Protein 1KUF (pdb70)

Structure (mmCIF, N/CA/C/O backbone):
data_1KUF
#
_entry.id   1KUF
#
_cell.length_a   60.991
_cell.length_b   60.991
_cell.length_c   128.398
_cell.angle_alpha   90.00
_cell.angle_beta   90.00
_cell.angle_gamma   90.00
#
_symmetry.space_group_name_H-M   'P 41 21 2'
#
loop_
_entity.id
_entity.type
_entity.pdbx_description
1 polymer metalloproteinase
2 non-polymer 'CADMIUM ION'
3 water water
#
loop_
_atom_site.group_PDB
_atom_site.id
_atom_site.type_symbol
_atom_site.label_atom_id
_atom_site.label_alt_id
_atom_site.label_comp_id
_atom_site.label_asym_id
_atom_site.label_entity_id
_atom_site.label_seq_id
_atom_site.pdbx_PDB_ins_code
_atom_site.Cartn_x
_atom_site.Cartn_y
_atom_site.Cartn_z
_atom_site.occupancy
_atom_site.B_iso_or_equiv
_atom_site.auth_seq_id
_atom_site.auth_comp_id
_atom_site.auth_asym_id
_atom_site.auth_atom_id
_atom_site.pdbx_PDB_model_num
ATOM 1 N N . GLN A 1 3 ? -5.008 36.473 15.178 1.00 27.32 3 GLN A N 1
ATOM 2 C CA . GLN A 1 3 ? -4.539 35.060 15.026 1.00 26.35 3 GLN A CA 1
ATOM 3 C C . GLN A 1 3 ? -5.621 34.207 14.361 1.00 25.05 3 GLN A C 1
ATOM 4 O O . GLN A 1 3 ? -6.814 34.370 14.641 1.00 25.60 3 GLN A O 1
ATOM 10 N N . ARG A 1 4 ? -5.201 33.295 13.489 1.00 22.63 4 ARG A N 1
ATOM 11 C CA . ARG A 1 4 ? -6.145 32.409 12.819 1.00 19.77 4 ARG A CA 1
ATOM 12 C C . ARG A 1 4 ? -6.689 31.391 13.822 1.00 18.49 4 ARG A C 1
ATOM 13 O O . ARG A 1 4 ? -7.846 30.967 13.732 1.00 18.11 4 ARG A O 1
ATOM 21 N N . PHE A 1 5 ? -5.864 31.030 14.806 1.00 15.93 5 PHE A N 1
ATOM 22 C CA . PHE A 1 5 ? -6.264 30.030 15.792 1.00 13.81 5 PHE A CA 1
ATOM 23 C C . PHE A 1 5 ? -6.340 30.554 17.228 1.00 13.93 5 PHE A C 1
ATOM 24 O O . PHE A 1 5 ? -5.611 31.471 17.589 1.00 13.76 5 PHE A O 1
ATOM 32 N N . PRO A 1 6 ? -7.236 29.969 18.042 1.00 14.15 6 PRO A N 1
ATOM 33 C CA . PRO A 1 6 ? -7.414 30.350 19.441 1.00 13.92 6 PRO A CA 1
ATOM 34 C C . PRO A 1 6 ? -6.182 29.827 20.204 1.00 13.59 6 PRO A C 1
ATOM 35 O O . PRO A 1 6 ? -5.516 28.862 19.772 1.00 13.30 6 PRO A O 1
ATOM 39 N N . GLN A 1 7 ? -5.886 30.441 21.336 1.00 13.48 7 GLN A N 1
ATOM 40 C CA . GLN A 1 7 ? -4.725 30.048 22.132 1.00 12.73 7 GLN A CA 1
ATOM 41 C C . GLN A 1 7 ? -4.785 28.625 22.662 1.00 12.24 7 GLN A C 1
ATOM 42 O O . GLN A 1 7 ? -5.820 28.180 23.179 1.00 12.12 7 GLN A O 1
ATOM 48 N N . ARG A 1 8 ? -3.669 27.913 22.529 1.00 11.54 8 ARG A N 1
ATOM 49 C CA . ARG A 1 8 ? -3.556 26.562 23.071 1.00 10.47 8 ARG A CA 1
ATOM 50 C C . ARG A 1 8 ? -2.177 26.455 23.705 1.00 11.13 8 ARG A C 1
ATOM 51 O O . ARG A 1 8 ? -1.305 27.294 23.471 1.00 11.21 8 ARG A O 1
ATOM 59 N N . TYR A 1 9 ? -1.997 25.418 24.512 1.00 11.39 9 TYR A N 1
ATOM 60 C CA . TYR A 1 9 ? -0.731 25.208 25.223 1.00 11.77 9 TYR A CA 1
ATOM 61 C C . TYR A 1 9 ? -0.333 23.757 25.192 1.00 12.21 9 TYR A C 1
ATOM 62 O O . TYR A 1 9 ? -1.177 22.887 25.378 1.00 13.87 9 TYR A O 1
ATOM 71 N N . ILE A 1 10 ? 0.941 23.481 24.929 1.00 10.73 10 ILE A N 1
ATOM 72 C CA . ILE A 1 10 ? 1.373 22.084 25.002 1.00 10.33 10 ILE A CA 1
ATOM 73 C C . ILE A 1 10 ? 2.560 21.991 25.945 1.00 10.42 10 ILE A C 1
ATOM 74 O O . ILE A 1 10 ? 3.603 22.569 25.660 1.00 10.72 10 ILE A O 1
ATOM 79 N N . GLU A 1 11 ? 2.373 21.252 27.042 1.00 10.59 11 GLU A N 1
ATOM 80 C CA . GLU A 1 11 ? 3.415 21.025 28.064 1.00 11.77 11 GLU A CA 1
ATOM 81 C C . GLU A 1 11 ? 4.103 19.743 27.673 1.00 10.48 11 GLU A C 1
ATOM 82 O O . GLU A 1 11 ? 3.544 18.660 27.858 1.00 9.84 11 GLU A O 1
ATOM 88 N N . LEU A 1 12 ? 5.328 19.865 27.185 1.00 9.19 12 LEU A N 1
ATOM 89 C CA . LEU A 1 12 ? 6.091 18.715 26.706 1.00 8.31 12 LEU A CA 1
ATOM 90 C C . LEU A 1 12 ? 6.977 18.031 27.703 1.00 8.77 12 LEU A C 1
ATOM 91 O O . LEU A 1 12 ? 7.575 18.692 28.569 1.00 9.27 12 LEU A O 1
ATOM 96 N N . ALA A 1 13 ? 7.089 16.712 27.585 1.00 7.45 13 ALA A N 1
ATOM 97 C CA . ALA A 1 13 ? 8.101 16.009 28.355 1.00 7.82 13 ALA A CA 1
ATOM 98 C C . ALA A 1 13 ? 9.045 15.496 27.255 1.00 7.65 13 ALA A C 1
ATOM 99 O O . ALA A 1 13 ? 8.588 14.994 26.203 1.00 7.50 13 ALA A O 1
ATOM 101 N N . ILE A 1 14 ? 10.337 15.680 27.470 1.00 7.71 14 ILE A N 1
ATOM 102 C CA . ILE A 1 14 ? 11.331 15.167 26.525 1.00 8.58 14 ILE A CA 1
ATOM 103 C C . ILE A 1 14 ? 12.169 14.161 27.281 1.00 8.83 14 ILE A C 1
ATOM 104 O O . ILE A 1 14 ? 12.643 14.429 28.385 1.00 9.44 14 ILE A O 1
ATOM 109 N N . VAL A 1 15 ? 12.313 12.982 26.688 1.00 8.49 15 VAL A N 1
ATOM 110 C CA . VAL A 1 15 ? 13.089 11.902 27.273 1.00 8.42 15 VAL A CA 1
ATOM 111 C C . VAL A 1 15 ? 14.266 11.633 26.334 1.00 8.56 15 VAL A C 1
ATOM 112 O O . VAL A 1 15 ? 14.091 11.448 25.138 1.00 8.31 15 VAL A O 1
ATOM 116 N N . VAL A 1 16 ? 15.479 11.657 26.873 1.00 8.34 16 VAL A N 1
ATOM 117 C CA . VAL A 1 16 ? 16.688 11.393 26.081 1.00 8.66 16 VAL A CA 1
ATOM 118 C C . VAL A 1 16 ? 17.136 9.974 26.452 1.00 8.83 16 VAL A C 1
ATOM 119 O O . VAL A 1 16 ? 17.414 9.702 27.634 1.00 8.79 16 VAL A O 1
ATOM 123 N N . ASP A 1 17 ? 17.254 9.082 25.466 1.00 7.33 17 ASP A N 1
ATOM 124 C CA . ASP A 1 17 ? 17.623 7.704 25.807 1.00 7.96 17 ASP A CA 1
ATOM 125 C C . ASP A 1 17 ? 19.114 7.531 26.096 1.00 7.60 17 ASP A C 1
ATOM 126 O O . ASP A 1 17 ? 19.902 8.475 26.007 1.00 8.29 17 ASP A O 1
ATOM 131 N N . HIS A 1 18 ? 19.507 6.312 26.457 1.00 8.77 18 HIS A N 1
ATOM 132 C CA . HIS A 1 18 ? 20.891 6.109 26.848 1.00 9.98 18 HIS A CA 1
ATOM 133 C C . HIS A 1 18 ? 21.888 6.205 25.711 1.00 9.45 18 HIS A C 1
ATOM 134 O O . HIS A 1 18 ? 23.008 6.662 25.902 1.00 9.42 18 HIS A O 1
ATOM 141 N N . GLY A 1 19 ? 21.476 5.791 24.512 1.00 9.51 19 GLY A N 1
ATOM 142 C CA . GLY A 1 19 ? 22.347 5.891 23.358 1.00 9.83 19 GLY A CA 1
ATOM 143 C C . GLY A 1 19 ? 22.628 7.364 23.062 1.00 9.07 19 GLY A C 1
ATOM 144 O O . GLY A 1 19 ? 23.756 7.741 22.752 1.00 9.68 19 GLY A O 1
ATOM 145 N N . MET A 1 20 ? 21.600 8.209 23.164 1.00 9.56 20 MET A N 1
ATOM 146 C CA . MET A 1 20 ? 21.810 9.636 22.919 1.00 10.27 20 MET A CA 1
ATOM 147 C C . MET A 1 20 ? 22.655 10.247 24.030 1.00 10.46 20 MET A C 1
ATOM 148 O O . MET A 1 20 ? 23.504 11.089 23.751 1.00 9.91 20 MET A O 1
ATOM 153 N N . TYR A 1 21 ? 22.433 9.818 25.268 1.00 11.04 21 TYR A N 1
ATOM 154 C CA . TYR A 1 21 ? 23.237 10.292 26.398 1.00 11.83 21 TYR A CA 1
ATOM 155 C C . TYR A 1 21 ? 24.715 9.985 26.102 1.00 12.50 21 TYR A C 1
ATOM 156 O O . TYR A 1 21 ? 25.584 10.850 26.251 1.00 12.50 21 TYR A O 1
ATOM 165 N N . THR A 1 22 ? 25.000 8.756 25.664 1.00 12.04 22 THR A N 1
ATOM 166 C CA . THR A 1 22 ? 26.357 8.335 25.335 1.00 12.33 22 THR A CA 1
ATOM 167 C C . THR A 1 22 ? 26.909 9.137 24.155 1.00 12.48 22 THR A C 1
ATOM 168 O O . THR A 1 22 ? 28.081 9.549 24.158 1.00 11.94 22 THR A O 1
ATOM 172 N N . LYS A 1 23 ? 26.067 9.357 23.143 1.00 10.99 23 LYS A N 1
ATOM 173 C CA . LYS A 1 23 ? 26.470 10.122 21.963 1.00 12.39 23 LYS A CA 1
ATOM 174 C C . LYS A 1 23 ? 26.994 11.508 22.341 1.00 12.57 23 LYS A C 1
ATOM 175 O O . LYS A 1 23 ? 27.966 11.981 21.748 1.00 13.83 23 LYS A O 1
ATOM 181 N N . TYR A 1 24 ? 26.357 12.136 23.322 1.00 13.49 24 TYR A N 1
ATOM 182 C CA . TYR A 1 24 ? 26.729 13.477 23.764 1.00 13.61 24 TYR A CA 1
ATOM 183 C C . TYR A 1 24 ? 27.672 13.467 24.968 1.00 15.05 24 TYR A C 1
ATOM 184 O O . TYR A 1 24 ? 27.539 14.284 25.889 1.00 14.62 24 TYR A O 1
ATOM 193 N N . SER A 1 25 ? 28.621 12.527 24.938 1.00 15.14 25 SER A N 1
ATOM 194 C CA . SER A 1 25 ? 29.656 12.401 25.974 1.00 16.92 25 SER A CA 1
ATOM 195 C C . SER A 1 25 ? 29.171 12.229 27.411 1.00 16.71 25 SER A C 1
ATOM 196 O O . SER A 1 25 ? 29.885 12.592 28.360 1.00 16.20 25 SER A O 1
ATOM 199 N N . SER A 1 26 ? 27.978 11.667 27.588 1.00 15.87 26 SER A N 1
ATOM 200 C CA . SER A 1 26 ? 27.428 11.456 28.925 1.00 16.24 26 SER A CA 1
ATOM 201 C C . SER A 1 26 ? 27.427 12.775 29.718 1.00 16.12 26 SER A C 1
ATOM 202 O O . SER A 1 26 ? 27.537 12.774 30.947 1.00 16.01 26 SER A O 1
ATOM 205 N N . ASN A 1 27 ? 27.275 13.885 28.998 1.00 16.14 27 ASN A N 1
ATOM 206 C CA . ASN A 1 27 ? 27.277 15.239 29.567 1.00 16.29 27 ASN A CA 1
ATOM 207 C C . ASN A 1 27 ? 25.839 15.788 29.679 1.00 16.39 27 ASN A C 1
ATOM 208 O O . ASN A 1 27 ? 25.254 16.260 28.682 1.00 15.97 27 ASN A O 1
ATOM 213 N N . PHE A 1 28 ? 25.27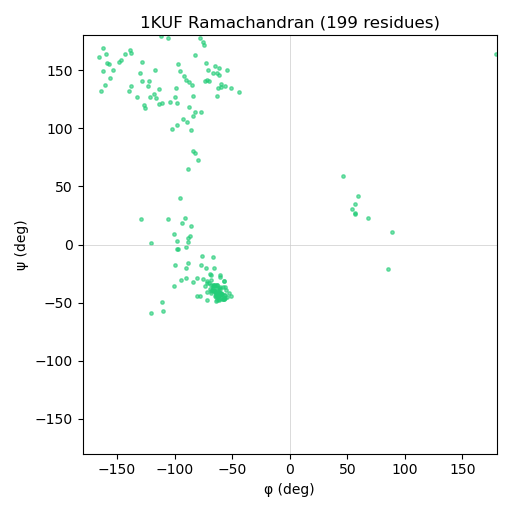9 15.712 30.882 1.00 16.01 28 PHE A N 1
ATOM 214 C CA . PHE A 1 28 ? 23.920 16.196 31.135 1.00 16.28 28 PHE A CA 1
ATOM 215 C C . PHE A 1 28 ? 23.733 17.661 30.749 1.00 16.35 28 PHE A C 1
ATOM 216 O O . PHE A 1 28 ? 22.754 18.001 30.093 1.00 14.52 28 PHE A O 1
ATOM 224 N N . LYS A 1 29 ? 24.667 18.524 31.136 1.00 16.44 29 LYS A N 1
ATOM 225 C CA . LYS A 1 29 ? 24.552 19.950 30.812 1.00 18.06 29 LYS A CA 1
ATOM 226 C C . LYS A 1 29 ? 24.435 20.184 29.306 1.00 16.89 29 LYS A C 1
ATOM 227 O O . LYS A 1 29 ? 23.582 20.954 28.858 1.00 16.16 29 LYS A O 1
ATOM 233 N N . LYS A 1 30 ? 25.294 19.532 28.530 1.00 15.96 30 LYS A N 1
ATOM 234 C CA . LYS A 1 30 ? 25.282 19.659 27.081 1.00 15.44 30 LYS A CA 1
ATOM 235 C C . LYS A 1 30 ? 23.940 19.178 26.498 1.00 13.72 30 LYS A C 1
ATOM 236 O O . LYS A 1 30 ? 23.375 19.811 25.590 1.00 12.37 30 LYS A O 1
ATOM 242 N N . ILE A 1 31 ? 23.460 18.052 27.012 1.00 11.81 31 ILE A N 1
ATOM 243 C CA . ILE A 1 31 ? 22.199 17.472 26.569 1.00 11.61 31 ILE A CA 1
ATOM 244 C C . ILE A 1 31 ? 21.041 18.413 26.906 1.00 9.70 31 ILE A C 1
ATOM 245 O O . ILE A 1 31 ? 20.183 18.676 26.053 1.00 10.02 31 ILE A O 1
ATOM 250 N N . ARG A 1 32 ? 21.022 18.953 28.112 1.00 10.09 32 ARG A N 1
ATOM 251 C CA . ARG A 1 32 ? 19.933 19.853 28.515 1.00 9.69 32 ARG A CA 1
ATOM 252 C C . ARG A 1 32 ? 19.897 21.083 27.622 1.00 10.19 32 ARG A C 1
ATOM 253 O O . ARG A 1 32 ? 18.828 21.550 27.218 1.00 9.16 32 ARG A O 1
ATOM 261 N N . LYS A 1 33 ? 21.076 21.625 27.327 1.00 9.52 33 LYS A N 1
ATOM 262 C CA . LYS A 1 33 ? 21.162 22.795 26.468 1.00 10.82 33 LYS A CA 1
ATOM 263 C C . LYS A 1 33 ? 20.618 22.483 25.083 1.00 10.54 33 LYS A C 1
ATOM 264 O O . LYS A 1 33 ? 19.892 23.283 24.507 1.00 9.78 33 LYS A O 1
ATOM 270 N N . ARG A 1 34 ? 20.982 21.322 24.532 1.00 9.28 34 ARG A N 1
ATOM 271 C CA . ARG A 1 34 ? 20.502 20.960 23.206 1.00 9.52 34 ARG A CA 1
ATOM 272 C C . ARG A 1 34 ? 18.986 20.806 23.243 1.00 8.11 34 ARG A C 1
ATOM 273 O O . ARG A 1 34 ? 18.298 21.306 22.344 1.00 8.24 34 ARG A O 1
ATOM 281 N N . VAL A 1 35 ? 18.458 20.157 24.277 1.00 7.85 35 VAL A N 1
ATOM 282 C CA . VAL A 1 35 ? 17.012 19.988 24.365 1.00 7.86 35 VAL A CA 1
ATOM 283 C C . VAL A 1 35 ? 16.297 21.338 24.470 1.00 6.85 35 VAL A C 1
ATOM 284 O O . VAL A 1 35 ? 15.261 21.557 23.816 1.00 7.05 35 VAL A O 1
ATOM 288 N N . HIS A 1 36 ? 16.827 22.246 25.284 1.00 6.44 36 HIS A N 1
ATOM 289 C CA . HIS A 1 36 ? 16.216 23.563 25.352 1.00 6.27 36 HIS A CA 1
ATOM 290 C C . HIS A 1 36 ? 16.221 24.265 23.986 1.00 6.39 36 HIS A C 1
ATOM 291 O O . HIS A 1 36 ? 15.222 24.893 23.595 1.00 7.34 36 HIS A O 1
ATOM 298 N N . GLN A 1 37 ? 17.321 24.156 23.247 1.00 6.36 37 GLN A N 1
ATOM 299 C CA . GLN A 1 37 ? 17.369 24.810 21.947 1.00 7.49 37 GLN A CA 1
ATOM 300 C C . GLN A 1 37 ? 16.343 24.181 20.998 1.00 7.41 37 GLN A C 1
ATOM 301 O O . GLN A 1 37 ? 15.748 24.868 20.163 1.00 7.05 37 GLN A O 1
ATOM 307 N N . MET A 1 38 ? 16.136 22.875 21.130 1.00 6.81 38 MET A N 1
ATOM 308 C CA . MET A 1 38 ? 15.099 22.215 20.316 1.00 7.16 38 MET A CA 1
ATOM 309 C C . MET A 1 38 ? 13.724 22.773 20.678 1.00 6.67 38 MET A C 1
ATOM 310 O O . MET A 1 38 ? 12.947 23.158 19.796 1.00 6.66 38 MET A O 1
ATOM 315 N N . VAL A 1 39 ? 13.422 22.849 21.977 1.00 6.33 39 VAL A N 1
ATOM 316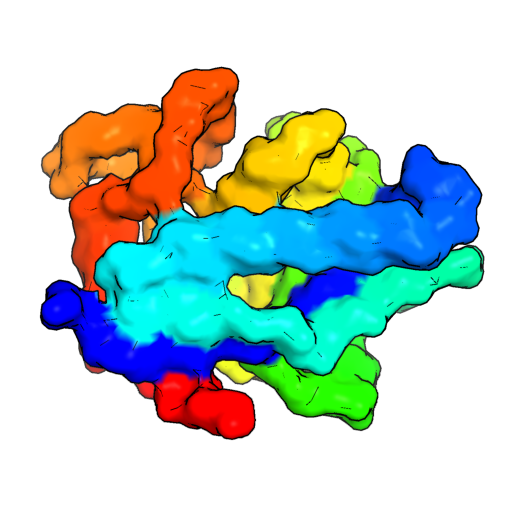 C CA . VAL A 1 39 ? 12.120 23.366 22.364 1.00 6.79 39 VAL A CA 1
ATOM 317 C C . VAL A 1 39 ? 11.944 24.821 21.895 1.00 6.62 39 VAL A C 1
ATOM 318 O O . VAL A 1 39 ? 10.856 25.193 21.452 1.00 6.12 39 VAL A O 1
ATOM 322 N N . SER A 1 40 ? 12.992 25.638 21.945 1.00 6.32 40 SER A N 1
ATOM 323 C CA . SER A 1 40 ? 12.833 27.025 21.504 1.00 7.02 40 SER A CA 1
ATOM 324 C C . SER A 1 40 ? 12.464 27.055 20.007 1.00 7.10 40 SER A C 1
ATOM 325 O O . SER A 1 40 ? 11.699 27.909 19.569 1.00 6.83 40 SER A O 1
ATOM 328 N N . ASN A 1 41 ? 13.010 26.124 19.225 1.00 6.67 41 ASN A N 1
ATOM 329 C CA . ASN A 1 41 ? 12.651 26.015 17.802 1.00 6.90 41 ASN A CA 1
ATOM 330 C C . ASN A 1 41 ? 11.239 25.470 17.599 1.00 6.80 41 ASN A C 1
ATOM 331 O O . ASN A 1 41 ? 10.514 25.978 16.741 1.00 7.22 41 ASN A O 1
ATOM 336 N N . ILE A 1 42 ? 10.831 24.467 18.383 1.00 5.98 42 ILE A N 1
ATOM 337 C CA . ILE A 1 42 ? 9.457 23.967 18.270 1.00 6.05 42 ILE A CA 1
ATOM 338 C C . ILE A 1 42 ? 8.485 25.113 18.594 1.00 5.98 42 ILE A C 1
ATOM 339 O O . ILE A 1 42 ? 7.474 25.290 17.913 1.00 6.42 42 ILE A O 1
ATOM 344 N N . ASN A 1 43 ? 8.784 25.869 19.642 1.00 6.33 43 ASN A N 1
ATOM 345 C CA . ASN A 1 43 ? 7.955 27.005 20.014 1.00 6.92 43 ASN A CA 1
ATOM 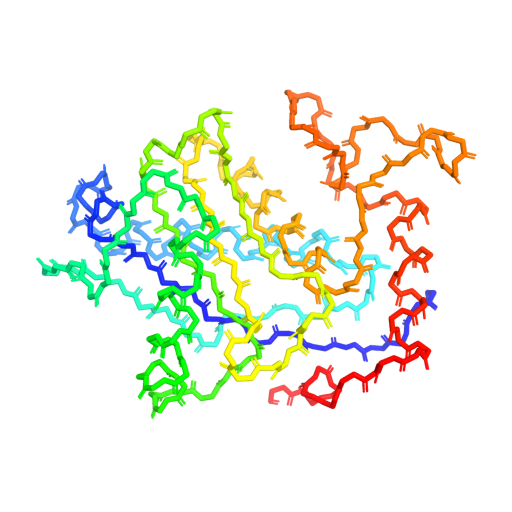346 C C . ASN A 1 43 ? 7.835 28.019 18.871 1.00 6.43 43 ASN A C 1
ATOM 347 O O . ASN A 1 43 ? 6.729 28.462 18.506 1.00 6.50 43 ASN A O 1
ATOM 352 N N . GLU A 1 44 ? 8.975 28.333 18.258 1.00 5.64 44 GLU A N 1
ATOM 353 C CA . GLU A 1 44 ? 8.975 29.255 17.125 1.00 7.12 44 GLU A CA 1
ATOM 354 C C . GLU A 1 44 ? 8.120 28.706 15.967 1.00 6.88 44 GLU A C 1
ATOM 355 O O . GLU A 1 44 ? 7.326 29.437 15.362 1.00 7.17 44 GLU A O 1
ATOM 361 N N . MET A 1 45 ? 8.258 27.412 15.679 1.00 6.99 45 MET A N 1
ATOM 362 C CA . MET A 1 45 ? 7.495 26.842 14.577 1.00 6.26 45 MET A CA 1
ATOM 363 C C . MET A 1 45 ? 6.008 26.765 14.848 1.00 6.11 45 MET A C 1
ATOM 364 O O . MET A 1 45 ? 5.212 26.817 13.908 1.00 7.20 45 MET A O 1
ATOM 369 N N . CYS A 1 46 ? 5.624 26.711 16.124 1.00 6.09 46 CYS A N 1
ATOM 370 C CA . CYS A 1 46 ? 4.213 26.655 16.446 1.00 7.20 46 CYS A CA 1
ATOM 371 C C . CYS A 1 46 ? 3.558 28.026 16.634 1.00 7.63 46 CYS A C 1
ATOM 372 O O . CYS A 1 46 ? 2.344 28.091 16.838 1.00 7.69 46 CYS A O 1
ATOM 375 N N . ARG A 1 47 ? 4.340 29.103 16.527 1.00 9.07 47 ARG A N 1
ATOM 376 C CA . ARG A 1 47 ? 3.762 30.445 16.699 1.00 11.08 47 ARG A CA 1
ATOM 377 C C . ARG A 1 47 ? 2.575 30.711 15.771 1.00 11.67 47 ARG A C 1
ATOM 378 O O . ARG A 1 47 ? 1.579 31.264 16.197 1.00 12.33 47 ARG A O 1
ATOM 386 N N . PRO A 1 48 ? 2.684 30.359 14.477 1.00 11.81 48 PRO A N 1
ATOM 387 C CA . PRO A 1 48 ? 1.539 30.627 13.598 1.00 12.95 48 PRO A CA 1
ATOM 388 C C . PRO 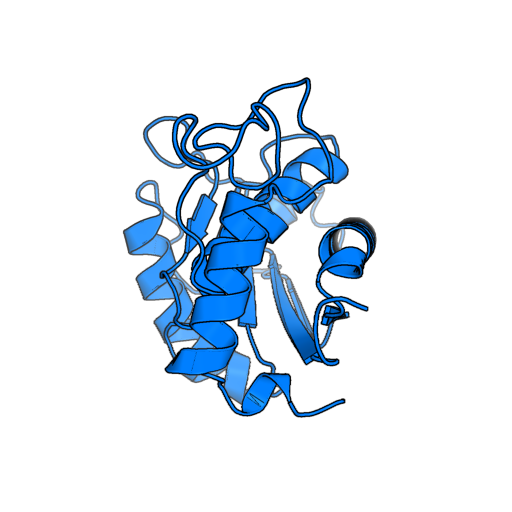A 1 48 ? 0.297 29.804 13.910 1.00 12.51 48 PRO A C 1
ATOM 389 O O . PRO A 1 48 ? -0.786 30.079 13.375 1.00 13.46 48 PRO A O 1
ATOM 393 N N . LEU A 1 49 ? 0.439 28.798 14.775 1.00 11.09 49 LEU A N 1
ATOM 394 C CA . LEU A 1 49 ? -0.706 27.985 15.176 1.00 10.57 49 LEU A CA 1
ATOM 395 C C . LEU A 1 49 ? -1.272 28.475 16.514 1.00 10.35 49 LEU A C 1
ATOM 396 O O . LEU A 1 49 ? -2.283 27.947 17.001 1.00 10.47 49 LEU A O 1
ATOM 401 N N . ASN A 1 50 ? -0.599 29.467 17.091 1.00 10.40 50 ASN A N 1
ATOM 402 C CA . ASN A 1 50 ? -0.955 30.022 18.402 1.00 10.54 50 ASN A CA 1
ATOM 403 C C . ASN A 1 50 ? -0.920 28.970 19.506 1.00 10.49 50 ASN A C 1
ATOM 404 O O . ASN A 1 50 ? -1.793 28.914 20.362 1.00 10.80 50 ASN A O 1
ATOM 409 N N . ILE A 1 51 ? 0.108 28.128 19.466 1.00 10.56 51 ILE A N 1
ATOM 410 C CA . ILE A 1 51 ? 0.294 27.116 20.513 1.00 9.64 51 ILE A CA 1
ATOM 411 C C . ILE A 1 51 ? 1.572 27.477 21.260 1.00 9.86 51 ILE A C 1
ATOM 412 O O . ILE A 1 51 ? 2.661 27.568 20.684 1.00 10.06 51 ILE A O 1
ATOM 417 N N . ALA A 1 52 ? 1.427 27.700 22.550 1.00 8.59 52 ALA A N 1
ATOM 418 C CA . ALA A 1 52 ? 2.550 28.029 23.399 1.00 9.27 52 ALA A CA 1
ATOM 419 C C . ALA A 1 52 ? 3.144 26.700 23.872 1.00 9.19 52 ALA A C 1
ATOM 420 O O . ALA A 1 52 ? 2.478 25.914 24.544 1.00 9.51 52 ALA A O 1
ATOM 422 N N . ILE A 1 53 ? 4.401 26.476 23.502 1.00 9.66 53 ILE A N 1
ATOM 423 C CA . ILE A 1 53 ? 5.121 25.249 23.832 1.00 10.22 53 ILE A CA 1
ATOM 424 C C . ILE A 1 53 ? 6.047 25.439 25.038 1.00 10.86 53 ILE A C 1
ATOM 425 O O . ILE A 1 53 ? 6.836 26.381 25.056 1.00 11.61 53 ILE A O 1
ATOM 430 N N . THR A 1 54 ? 5.922 24.580 26.047 1.00 9.99 54 THR A N 1
ATOM 431 C CA . THR A 1 54 ? 6.835 24.646 27.197 1.00 10.48 54 THR A CA 1
ATOM 432 C C . THR A 1 54 ? 7.437 23.282 27.467 1.00 9.91 54 THR A C 1
ATOM 433 O O . THR A 1 54 ? 6.886 22.248 27.055 1.00 10.88 54 THR A O 1
ATOM 437 N N . LEU A 1 55 ? 8.592 23.276 28.126 1.00 9.14 55 LEU A N 1
ATOM 438 C CA . LEU A 1 55 ? 9.244 22.037 28.501 1.00 8.53 55 LEU A CA 1
ATOM 439 C C . LEU A 1 55 ? 8.860 21.795 29.965 1.00 8.93 55 LEU A C 1
ATOM 440 O O . LEU A 1 55 ? 9.412 22.442 30.893 1.00 9.81 55 LEU A O 1
ATOM 445 N N . ALA A 1 56 ? 7.920 20.878 30.175 1.00 9.29 56 ALA A N 1
ATOM 446 C CA . ALA A 1 56 ? 7.455 20.566 31.536 1.00 9.25 56 ALA A CA 1
ATOM 447 C C . ALA A 1 56 ? 8.407 19.623 32.255 1.00 10.20 56 ALA A C 1
ATOM 448 O O . ALA A 1 56 ? 8.554 19.662 33.476 1.00 10.97 56 ALA A O 1
ATOM 450 N N . LEU A 1 57 ? 9.100 18.796 31.487 1.00 9.70 57 LEU A N 1
ATOM 451 C CA . LEU A 1 57 ? 9.920 17.785 32.117 1.00 10.84 57 LEU A CA 1
ATOM 452 C C . LEU A 1 57 ? 10.974 17.258 31.179 1.00 10.14 57 LEU A C 1
ATOM 453 O O . LEU A 1 57 ? 10.686 17.038 30.013 1.00 9.65 57 LEU A O 1
ATOM 458 N N . LEU A 1 58 ? 12.180 17.090 31.697 1.00 10.19 58 LEU A N 1
ATOM 459 C CA . LEU A 1 58 ? 13.284 16.504 30.931 1.00 10.84 58 LEU A CA 1
ATOM 460 C C . LEU A 1 58 ? 13.749 15.272 31.709 1.00 11.37 58 LEU A C 1
ATOM 461 O O . LEU A 1 58 ? 14.026 15.354 32.914 1.00 12.56 58 LEU A O 1
ATOM 466 N N . ASP A 1 59 ? 13.810 14.122 31.051 1.00 10.46 59 ASP A N 1
ATOM 467 C CA . ASP A 1 59 ? 14.289 12.906 31.701 1.00 11.93 59 ASP A CA 1
ATOM 468 C C . ASP A 1 59 ? 15.394 12.342 30.821 1.00 11.46 59 ASP A C 1
ATOM 469 O O . ASP A 1 59 ? 15.165 12.064 29.648 1.00 12.27 59 ASP A O 1
ATOM 474 N N . VAL A 1 60 ? 16.599 12.216 31.376 1.00 11.16 60 VAL A N 1
ATOM 475 C CA . VAL A 1 60 ? 17.755 11.704 30.638 1.00 11.15 60 VAL A CA 1
ATOM 476 C C . VAL A 1 60 ? 18.117 10.340 31.217 1.00 11.70 60 VAL A C 1
ATOM 477 O O . VAL A 1 60 ? 18.384 10.224 32.418 1.00 12.15 60 VAL A O 1
ATOM 481 N N . TRP A 1 61 ? 18.102 9.312 30.363 1.00 10.76 61 TRP A N 1
ATOM 482 C CA . TRP A 1 61 ? 18.375 7.943 30.807 1.00 10.83 61 TRP A CA 1
ATOM 483 C C . TRP A 1 61 ? 19.889 7.747 30.871 1.00 11.89 61 TRP A C 1
ATOM 484 O O . TRP A 1 61 ? 20.512 7.144 29.993 1.00 11.93 61 TRP A O 1
ATOM 495 N N . SER A 1 62 ? 20.477 8.258 31.950 1.00 12.79 62 SER A N 1
ATOM 496 C CA . SER A 1 62 ? 21.920 8.223 32.127 1.00 14.32 62 SER A CA 1
ATOM 497 C C . SER A 1 62 ? 22.534 6.890 32.533 1.00 14.80 62 SER A C 1
ATOM 498 O O . SER A 1 62 ? 23.756 6.769 32.523 1.00 16.94 62 SER A O 1
ATOM 501 N N . GLU A 1 63 ? 21.705 5.916 32.886 1.00 15.93 63 GLU A N 1
ATOM 502 C CA . GLU A 1 63 ? 22.204 4.599 33.291 1.00 17.54 63 GLU A CA 1
ATOM 503 C C . GLU A 1 63 ? 21.876 3.514 32.268 1.00 16.61 63 GLU A C 1
ATOM 504 O O . GLU A 1 63 ? 22.750 2.763 31.843 1.00 17.49 63 GLU A O 1
ATOM 510 N N . LYS A 1 64 ? 20.612 3.468 31.856 1.00 15.93 64 LYS A N 1
ATOM 511 C CA . LYS A 1 64 ? 20.155 2.470 30.907 1.00 15.62 64 LYS A CA 1
ATOM 512 C C . LYS A 1 64 ? 18.794 2.806 30.331 1.00 13.94 64 LYS A C 1
ATOM 513 O O . LYS A 1 64 ? 18.052 3.609 30.879 1.00 13.87 64 LYS A O 1
ATOM 519 N N . ASP A 1 65 ? 18.478 2.178 29.207 1.00 12.20 65 ASP A N 1
ATOM 520 C CA . ASP A 1 65 ? 17.178 2.381 28.584 1.00 11.46 65 ASP A CA 1
ATOM 521 C C . ASP A 1 65 ? 16.129 1.652 29.391 1.00 12.63 65 ASP A C 1
ATOM 522 O O . ASP A 1 65 ? 16.372 0.533 29.854 1.00 14.82 65 ASP A O 1
ATOM 527 N N . PHE A 1 66 ? 14.957 2.258 29.546 1.00 12.53 66 PHE A N 1
ATOM 528 C CA . PHE A 1 66 ? 13.877 1.632 30.292 1.00 13.31 66 PHE A CA 1
ATOM 529 C C . PHE A 1 66 ? 12.878 0.938 29.380 1.00 13.59 66 PHE A C 1
ATOM 530 O O . PHE A 1 66 ? 11.909 0.333 29.851 1.00 15.15 66 PHE A O 1
ATOM 538 N N . ILE A 1 67 ? 13.083 1.068 28.067 1.00 12.58 67 ILE A N 1
ATOM 539 C CA . ILE A 1 67 ? 12.260 0.345 27.102 1.00 12.46 67 ILE A CA 1
ATOM 540 C C . ILE A 1 67 ? 13.252 -0.128 26.042 1.00 11.68 67 ILE A C 1
ATOM 541 O O . ILE A 1 67 ? 14.409 0.314 26.039 1.00 11.75 67 ILE A O 1
ATOM 546 N N . THR A 1 68 ? 12.831 -1.035 25.158 1.00 12.98 68 THR A N 1
ATOM 547 C CA . THR A 1 68 ? 13.724 -1.470 24.099 1.00 14.44 68 THR A CA 1
ATOM 548 C C . THR A 1 68 ? 13.535 -0.540 22.904 1.00 13.02 68 THR A C 1
ATOM 549 O O . THR A 1 68 ? 12.535 -0.659 22.199 1.00 13.58 68 THR A O 1
ATOM 553 N N . VAL A 1 69 ? 14.505 0.355 22.672 1.00 12.44 69 VAL A N 1
ATOM 554 C CA . VAL A 1 69 ? 14.494 1.329 21.565 1.00 11.78 69 VAL A CA 1
ATOM 555 C C . VAL A 1 69 ? 15.071 0.619 20.352 1.00 11.50 69 VAL A C 1
ATOM 556 O O . VAL A 1 69 ? 16.296 0.567 20.126 1.00 13.20 69 VAL A O 1
ATOM 560 N N . GLN A 1 70 ? 14.163 0.148 19.524 1.00 10.26 70 GLN A N 1
ATOM 561 C CA . GLN A 1 70 ? 14.527 -0.708 18.416 1.00 8.68 70 GLN A CA 1
ATOM 562 C C . GLN A 1 70 ? 14.345 -0.119 17.042 1.00 8.37 70 GLN A C 1
ATOM 563 O O . GLN A 1 70 ? 13.873 0.999 16.907 1.00 9.28 70 GLN A O 1
ATOM 569 N N . ALA A 1 71 ? 14.685 -0.894 16.013 1.00 8.20 71 ALA A N 1
ATOM 570 C CA . ALA A 1 71 ? 14.659 -0.375 14.655 1.00 8.98 71 ALA A CA 1
ATOM 571 C C . ALA A 1 71 ? 13.309 0.054 14.136 1.00 8.90 71 ALA A C 1
ATOM 572 O O . ALA A 1 71 ? 13.228 1.004 13.353 1.00 7.99 71 ALA A O 1
ATOM 574 N N . ASP A 1 72 ? 12.245 -0.639 14.535 1.00 8.64 72 ASP A N 1
ATOM 575 C CA . ASP A 1 72 ? 10.923 -0.222 14.070 1.00 9.20 72 ASP A CA 1
ATOM 576 C C . ASP A 1 72 ? 10.435 0.924 14.971 1.00 7.33 72 ASP A C 1
ATOM 577 O O . ASP A 1 72 ? 10.202 0.730 16.181 1.00 7.65 72 ASP A O 1
ATOM 582 N N . ALA A 1 73 ? 10.295 2.120 14.395 1.00 8.30 73 ALA A N 1
ATOM 583 C CA . ALA A 1 73 ? 9.860 3.266 15.169 1.00 8.99 73 ALA A CA 1
ATOM 584 C C . ALA A 1 73 ? 8.455 3.102 15.757 1.00 8.21 73 ALA A C 1
ATOM 585 O O . ALA A 1 73 ? 8.242 3.431 16.913 1.00 7.93 73 ALA A O 1
ATOM 587 N N . PRO A 1 74 ? 7.475 2.614 14.977 1.00 8.44 74 PRO A N 1
ATOM 588 C CA . PRO A 1 74 ? 6.151 2.467 15.600 1.00 8.38 74 PRO A CA 1
ATOM 589 C C . PRO A 1 74 ? 6.159 1.508 16.789 1.00 7.97 74 PRO A C 1
ATOM 590 O O . PRO A 1 74 ? 5.491 1.751 17.789 1.00 8.65 74 PRO A O 1
ATOM 594 N N . THR A 1 75 ? 6.913 0.419 16.695 1.00 8.37 75 THR A N 1
ATOM 595 C CA . THR A 1 75 ? 6.985 -0.507 17.821 1.00 8.20 75 THR A CA 1
ATOM 596 C C . THR A 1 75 ? 7.586 0.204 19.041 1.00 8.25 75 THR A C 1
ATOM 597 O O . THR A 1 75 ? 7.087 0.069 20.154 1.00 8.11 75 THR A O 1
ATOM 601 N N . THR A 1 76 ? 8.664 0.950 18.806 1.00 7.95 76 THR A N 1
ATOM 602 C CA . THR A 1 76 ? 9.321 1.700 19.888 1.00 7.60 76 THR A CA 1
ATOM 603 C C . THR A 1 76 ? 8.325 2.684 20.506 1.00 8.08 76 THR A C 1
ATOM 604 O O . THR A 1 76 ? 8.279 2.842 21.719 1.00 7.97 76 THR A O 1
ATOM 608 N N . ALA A 1 77 ? 7.546 3.355 19.655 1.00 6.93 77 ALA A N 1
ATOM 609 C CA . ALA A 1 77 ? 6.555 4.321 20.141 1.00 7.01 77 ALA A CA 1
ATOM 610 C C . ALA A 1 77 ? 5.511 3.687 21.047 1.00 7.58 77 ALA A C 1
ATOM 611 O O . ALA A 1 77 ? 5.069 4.290 22.014 1.00 8.45 77 ALA A O 1
ATOM 613 N N . GLY A 1 78 ? 5.114 2.455 20.730 1.00 7.23 78 GLY A N 1
ATOM 614 C CA . GLY A 1 78 ? 4.120 1.796 21.567 1.00 8.15 78 GLY A CA 1
ATOM 615 C C . GLY A 1 78 ? 4.691 1.478 22.930 1.00 7.82 78 GLY A C 1
ATOM 616 O O . GLY A 1 78 ? 4.008 1.662 23.950 1.00 9.93 78 GLY A O 1
ATOM 617 N N . LEU A 1 79 ? 5.936 1.016 22.957 1.00 7.67 79 LEU A N 1
ATOM 618 C CA . LEU A 1 79 ? 6.620 0.700 24.225 1.00 9.29 79 LEU A CA 1
ATOM 619 C C . LEU A 1 79 ? 6.854 2.002 25.020 1.00 9.84 79 LEU A C 1
ATOM 620 O O . LEU A 1 79 ? 6.749 2.023 26.255 1.00 10.65 79 LEU A O 1
ATOM 625 N N . PHE A 1 80 ? 7.176 3.080 24.307 1.00 9.20 80 PHE A N 1
ATOM 626 C CA . PHE A 1 80 ? 7.385 4.366 24.969 1.00 9.41 80 PHE A CA 1
ATOM 627 C C . PHE A 1 80 ? 6.072 4.904 25.534 1.00 9.46 80 PHE A C 1
ATOM 628 O O . PHE A 1 80 ? 6.067 5.472 26.641 1.00 9.04 80 PHE A O 1
ATOM 636 N N . GLY A 1 81 ? 4.974 4.744 24.793 1.00 9.42 81 GLY A N 1
ATOM 637 C CA . GLY A 1 81 ? 3.686 5.208 25.284 1.00 10.30 81 GLY A CA 1
ATOM 638 C C . GLY A 1 81 ? 3.305 4.481 26.570 1.00 11.08 81 GLY A C 1
ATOM 639 O O . GLY A 1 81 ? 2.795 5.085 27.509 1.00 11.16 81 GLY A O 1
ATOM 640 N N . ASP A 1 82 ? 3.550 3.179 26.603 1.00 11.72 82 ASP A N 1
ATOM 641 C CA . ASP A 1 82 ? 3.243 2.389 27.799 1.00 12.85 82 ASP A CA 1
ATOM 642 C C . ASP A 1 82 ? 4.061 2.911 28.974 1.00 13.09 82 ASP A C 1
ATOM 643 O O . ASP A 1 82 ? 3.517 3.118 30.064 1.00 13.16 82 ASP A O 1
ATOM 648 N N . TRP A 1 83 ? 5.363 3.109 28.768 1.00 12.60 83 TRP A N 1
ATOM 649 C CA . TRP A 1 83 ? 6.223 3.586 29.847 1.00 13.13 83 TRP A CA 1
ATOM 650 C C . TRP A 1 83 ? 5.868 5.022 30.249 1.00 13.29 83 TRP A C 1
ATOM 651 O O . TRP A 1 83 ? 5.941 5.401 31.438 1.00 13.52 83 TRP A O 1
ATOM 662 N N . ARG A 1 84 ? 5.461 5.823 29.271 1.00 12.08 84 ARG A N 1
ATOM 663 C CA . ARG A 1 84 ? 5.075 7.205 29.554 1.00 12.21 84 ARG A CA 1
ATOM 664 C C . ARG A 1 84 ? 3.814 7.283 30.432 1.00 12.19 84 ARG A C 1
ATOM 665 O O . ARG A 1 84 ? 3.718 8.111 31.341 1.00 12.14 84 ARG A O 1
ATOM 673 N N . GLU A 1 85 ? 2.857 6.410 30.167 1.00 11.57 85 GLU A N 1
ATOM 674 C CA . GLU A 1 85 ? 1.627 6.408 30.951 1.00 12.56 85 GLU A CA 1
ATOM 675 C C . GLU A 1 85 ? 1.898 5.870 32.361 1.00 13.03 85 GLU A C 1
ATOM 676 O O . GLU A 1 85 ? 1.529 6.488 33.362 1.00 13.44 85 GLU A O 1
ATOM 682 N N . ARG A 1 86 ? 2.592 4.746 32.433 1.00 13.40 86 ARG A N 1
ATOM 683 C CA . ARG A 1 86 ? 2.852 4.091 33.708 1.00 15.35 86 ARG A CA 1
ATOM 684 C C . ARG A 1 86 ? 3.897 4.726 34.592 1.00 14.54 86 ARG A C 1
ATOM 685 O O . ARG A 1 86 ? 3.816 4.621 35.823 1.00 14.97 86 ARG A O 1
ATOM 693 N N . VAL A 1 87 ? 4.874 5.390 33.992 1.00 14.46 87 VAL A N 1
ATOM 694 C CA . VAL A 1 87 ? 5.947 5.964 34.780 1.00 14.79 87 VAL A CA 1
ATOM 695 C C . VAL A 1 87 ? 6.103 7.465 34.657 1.00 14.18 87 VAL A C 1
ATOM 696 O O . VAL A 1 87 ? 6.005 8.180 35.645 1.00 14.88 87 VAL A O 1
ATOM 700 N N . LEU A 1 88 ? 6.339 7.956 33.444 1.00 13.89 88 LEU A N 1
ATOM 701 C CA . LEU A 1 88 ? 6.588 9.383 33.268 1.00 13.74 88 LEU A CA 1
ATOM 702 C C . LEU A 1 88 ? 5.453 10.287 33.760 1.00 13.73 88 LEU A C 1
ATOM 703 O O . LEU A 1 88 ? 5.707 11.291 34.466 1.00 13.45 88 LEU A O 1
ATOM 708 N N . LEU A 1 89 ? 4.211 9.970 33.405 1.00 12.45 89 LEU A N 1
ATOM 709 C CA . LEU A 1 89 ? 3.081 10.776 33.871 1.00 13.94 89 LEU A CA 1
ATOM 710 C C . LEU A 1 89 ? 2.953 10.817 35.396 1.00 15.48 89 LEU A C 1
ATOM 711 O O . LEU A 1 89 ? 2.426 11.785 35.947 1.00 14.97 89 LEU A O 1
ATOM 716 N N . LYS A 1 90 ? 3.453 9.792 36.082 1.00 15.89 90 LYS A N 1
ATOM 717 C CA . LYS A 1 90 ? 3.392 9.782 37.549 1.00 18.06 90 LYS A CA 1
ATOM 718 C C . LYS A 1 90 ? 4.460 10.702 38.151 1.00 17.94 90 LYS A C 1
ATOM 719 O O . LYS A 1 90 ? 4.373 11.089 39.321 1.00 18.09 90 LYS A O 1
ATOM 725 N N . LYS A 1 91 ? 5.472 11.057 37.364 1.00 17.77 91 LYS A N 1
ATOM 726 C CA . LYS A 1 91 ? 6.522 11.937 37.855 1.00 17.54 91 LYS A CA 1
ATOM 727 C C . LYS A 1 91 ? 6.066 13.393 37.794 1.00 16.38 91 LYS A C 1
ATOM 728 O O . LYS A 1 91 ? 6.258 14.159 38.742 1.00 15.91 91 LYS A O 1
ATOM 734 N N . LYS A 1 92 ? 5.453 13.780 36.683 1.00 14.40 92 LYS A N 1
ATOM 735 C CA . LYS A 1 92 ? 4.963 15.145 36.538 1.00 13.29 92 LYS A CA 1
ATOM 736 C C . LYS A 1 92 ? 4.000 15.145 35.387 1.00 13.12 92 LYS A C 1
ATOM 737 O O . LYS A 1 92 ? 4.298 14.611 34.314 1.00 11.68 92 LYS A O 1
ATOM 743 N N . ASN A 1 93 ? 2.836 15.734 35.585 1.00 12.27 93 ASN A N 1
ATOM 744 C CA . ASN A 1 93 ? 1.886 15.746 34.504 1.00 12.66 93 ASN A CA 1
ATOM 745 C C . ASN A 1 93 ? 2.378 16.584 33.335 1.00 11.73 93 ASN A C 1
ATOM 746 O O . ASN A 1 93 ? 3.099 17.569 33.503 1.00 11.17 93 ASN A O 1
ATOM 751 N N . HIS A 1 94 ? 1.998 16.156 32.129 1.00 9.32 94 HIS A N 1
ATOM 752 C CA . HIS A 1 94 ? 2.378 16.868 30.915 1.00 8.91 94 HIS A CA 1
ATOM 753 C C . HIS A 1 94 ? 1.425 16.389 29.817 1.00 9.33 94 HIS A C 1
ATOM 754 O O . HIS A 1 94 ? 0.756 15.379 29.988 1.00 9.93 94 HIS A O 1
ATOM 761 N N . ASP A 1 95 ? 1.441 17.068 28.680 1.00 8.23 95 ASP A N 1
ATOM 762 C CA . ASP A 1 95 ? 0.474 16.799 27.607 1.00 7.98 95 ASP A CA 1
ATOM 763 C C . ASP A 1 95 ? 0.894 15.840 26.512 1.00 8.14 95 ASP A C 1
ATOM 764 O O . ASP A 1 95 ? 0.052 15.159 25.906 1.00 8.75 95 ASP A O 1
ATOM 769 N N . HIS A 1 96 ? 2.200 15.811 26.244 1.00 7.47 96 HIS A N 1
ATOM 770 C CA . HIS A 1 96 ? 2.762 15.030 25.138 1.00 7.72 96 HIS A CA 1
ATOM 771 C C . HIS A 1 96 ? 4.203 14.760 25.498 1.00 7.72 96 HIS A C 1
ATOM 772 O O . HIS A 1 96 ? 4.876 15.620 26.070 1.00 8.94 96 HIS A O 1
ATOM 779 N N . ALA A 1 97 ? 4.681 13.570 25.148 1.00 6.24 97 ALA A N 1
ATOM 780 C CA . ALA A 1 97 ? 6.068 13.245 25.452 1.00 6.72 97 ALA A CA 1
ATOM 781 C C . ALA A 1 97 ? 6.789 12.734 24.199 1.00 6.24 97 ALA A C 1
ATOM 782 O O . ALA A 1 97 ? 6.203 11.992 23.395 1.00 7.33 97 ALA A O 1
ATOM 784 N N . GLN A 1 98 ? 8.044 13.141 24.021 1.00 5.94 98 GLN A N 1
ATOM 785 C CA . GLN A 1 98 ? 8.825 12.643 22.894 1.00 6.31 98 GLN A CA 1
ATOM 786 C C . GLN A 1 98 ? 10.098 11.991 23.400 1.00 6.26 98 GLN A C 1
ATOM 787 O O . GLN A 1 98 ? 10.766 12.513 24.299 1.00 6.86 98 GLN A O 1
ATOM 793 N N . LEU A 1 99 ? 10.415 10.842 22.822 1.00 6.32 99 LEU A N 1
ATOM 794 C CA . LEU A 1 99 ? 11.637 10.120 23.117 1.00 7.18 99 LEU A CA 1
ATOM 795 C C . LEU A 1 99 ? 12.652 10.452 22.024 1.00 6.67 99 LEU A C 1
ATOM 796 O O . LEU A 1 99 ? 12.379 10.213 20.828 1.00 7.56 99 LEU A O 1
ATOM 801 N N . LEU A 1 100 ? 13.809 10.996 22.413 1.00 6.59 100 LEU A N 1
ATOM 802 C CA . LEU A 1 100 ? 14.896 11.313 21.470 1.00 7.70 100 LEU A CA 1
ATOM 803 C C . LEU A 1 100 ? 15.900 10.188 21.552 1.00 8.15 100 LEU A C 1
ATOM 804 O O . LEU A 1 100 ? 16.306 9.774 22.652 1.00 7.95 100 LEU A O 1
ATOM 809 N N . THR A 1 101 ? 16.344 9.717 20.387 1.00 8.10 101 THR A N 1
ATOM 810 C CA . THR A 1 101 ? 17.265 8.583 20.361 1.00 8.36 101 THR A CA 1
ATOM 811 C C . THR A 1 101 ? 18.243 8.699 19.214 1.00 7.88 101 THR A C 1
ATOM 812 O O . THR A 1 101 ? 17.980 9.437 18.245 1.00 7.59 101 THR A O 1
ATOM 816 N N . ASP A 1 102 ? 19.370 8.004 19.318 1.00 8.10 102 ASP A N 1
ATOM 817 C CA . ASP A 1 102 ? 20.307 7.975 18.211 1.00 8.30 102 ASP A CA 1
ATOM 818 C C . ASP A 1 102 ? 20.149 6.662 17.411 1.00 8.14 102 ASP A C 1
ATOM 819 O O . ASP A 1 102 ? 20.915 6.382 16.501 1.00 8.74 102 ASP A O 1
ATOM 824 N N . THR A 1 103 ? 19.106 5.906 17.733 1.00 6.97 103 THR A N 1
ATOM 825 C CA . THR A 1 103 ? 18.837 4.639 17.059 1.00 7.28 103 THR A CA 1
ATOM 826 C C . THR A 1 103 ? 18.711 4.810 15.555 1.00 8.32 103 THR A C 1
ATOM 827 O O . THR A 1 103 ? 18.050 5.735 15.066 1.00 7.18 103 THR A O 1
ATOM 831 N N . ASN A 1 104 ? 19.331 3.895 14.809 1.00 8.08 104 ASN A N 1
ATOM 832 C CA . ASN A 1 104 ? 19.218 3.927 13.366 1.00 10.22 104 ASN A CA 1
ATOM 833 C C . ASN A 1 104 ? 17.900 3.197 13.008 1.00 9.36 104 ASN A C 1
ATOM 834 O O . ASN A 1 104 ? 17.878 2.018 12.669 1.00 8.91 104 ASN A O 1
ATOM 839 N N . PHE A 1 105 ? 16.783 3.897 13.136 1.00 8.32 105 PHE A N 1
ATOM 840 C CA . PHE A 1 105 ? 15.488 3.317 12.792 1.00 9.12 105 PHE A CA 1
ATOM 841 C C . PHE A 1 105 ? 15.537 2.798 11.348 1.00 9.46 105 PHE A C 1
ATOM 842 O O . PHE A 1 105 ? 16.228 3.343 10.487 1.00 9.35 105 PHE A O 1
ATOM 850 N N . ALA A 1 106 ? 14.752 1.761 11.105 1.00 10.18 106 ALA A N 1
ATOM 851 C CA . ALA A 1 106 ? 14.693 1.129 9.793 1.00 10.02 106 ALA A CA 1
ATOM 852 C C . ALA A 1 106 ? 14.216 2.069 8.695 1.00 12.40 106 ALA A C 1
ATOM 853 O O . ALA A 1 106 ? 13.478 3.025 8.941 1.00 12.45 106 ALA A O 1
ATOM 855 N N . ARG A 1 107 ? 14.677 1.788 7.481 1.00 13.19 107 ARG A N 1
ATOM 856 C CA . ARG A 1 107 ? 14.283 2.549 6.299 1.00 15.51 107 ARG A CA 1
ATOM 857 C C . ARG A 1 107 ? 14.556 4.038 6.375 1.00 14.99 107 ARG A C 1
ATOM 858 O O . ARG A 1 107 ? 13.809 4.857 5.824 1.00 15.24 107 ARG A O 1
ATOM 866 N N . ASN A 1 108 ? 15.644 4.389 7.036 1.00 13.68 108 ASN A N 1
ATOM 867 C CA . ASN A 1 108 ? 16.042 5.777 7.179 1.00 14.55 108 ASN A CA 1
ATOM 868 C C . ASN A 1 108 ? 14.939 6.600 7.825 1.00 13.15 108 ASN A C 1
ATOM 869 O O . ASN A 1 108 ? 14.868 7.807 7.613 1.00 13.30 108 ASN A O 1
ATOM 874 N N . THR A 1 109 ? 14.097 5.952 8.622 1.00 11.42 109 THR A N 1
ATOM 875 C CA . THR A 1 109 ? 13.012 6.641 9.327 1.00 11.35 109 THR A CA 1
ATOM 876 C C . THR A 1 109 ? 13.630 7.520 10.413 1.00 9.04 109 THR A C 1
ATOM 877 O O . THR A 1 109 ? 14.612 7.150 11.042 1.00 9.67 109 THR A O 1
ATOM 881 N N . ILE A 1 110 ? 13.090 8.717 10.611 1.00 7.83 110 ILE A N 1
ATOM 882 C CA . ILE A 1 110 ? 13.645 9.622 11.616 1.00 8.33 110 ILE A CA 1
ATOM 883 C C . ILE A 1 110 ? 12.647 10.019 12.697 1.00 8.24 110 ILE A C 1
ATOM 884 O O . ILE A 1 110 ? 12.989 10.764 13.600 1.00 7.32 110 ILE A O 1
ATOM 889 N N . GLY A 1 111 ? 11.426 9.505 12.6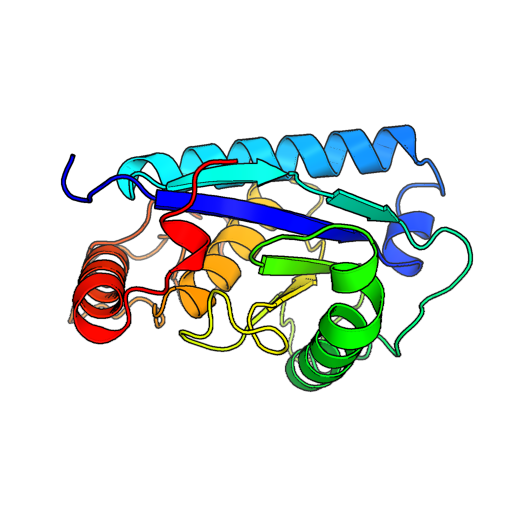37 1.00 8.26 111 GLY A N 1
ATOM 890 C CA . GLY A 1 111 ? 10.463 9.806 13.692 1.00 8.82 111 GLY A CA 1
ATOM 891 C C . GLY A 1 111 ? 9.134 9.135 13.403 1.00 8.47 111 GLY A C 1
ATOM 892 O O . GLY A 1 111 ? 8.880 8.696 12.285 1.00 8.92 111 GLY A O 1
ATOM 893 N N . TRP A 1 112 ? 8.279 9.049 14.423 1.00 7.99 112 TRP A N 1
ATOM 894 C CA . TRP A 1 112 ? 6.953 8.457 14.254 1.00 7.76 112 TRP A CA 1
ATOM 895 C C . TRP A 1 112 ? 6.067 8.904 15.432 1.00 7.69 112 TRP A C 1
ATOM 896 O O . TRP A 1 112 ? 6.571 9.136 16.531 1.00 8.45 112 TRP A O 1
ATOM 907 N N . ALA A 1 113 ? 4.760 9.041 15.198 1.00 7.71 113 ALA A N 1
ATOM 908 C CA . ALA A 1 113 ? 3.830 9.428 16.280 1.00 6.60 113 ALA A CA 1
ATOM 909 C C . ALA A 1 113 ? 2.446 8.994 15.851 1.00 7.02 113 ALA A C 1
ATOM 910 O O . ALA A 1 113 ? 2.201 8.833 14.663 1.00 9.30 113 ALA A O 1
ATOM 912 N N . TYR A 1 114 ? 1.561 8.799 16.827 1.00 8.04 114 TYR A N 1
ATOM 913 C CA . TYR A 1 114 ? 0.165 8.463 16.560 1.00 9.19 114 TYR A CA 1
ATOM 914 C C . TYR A 1 114 ? -0.563 9.703 16.012 1.00 8.86 114 TYR A C 1
ATOM 915 O O . TYR A 1 114 ? -0.314 10.841 16.440 1.00 8.87 114 TYR A O 1
ATOM 924 N N . VAL A 1 115 ? -1.452 9.501 15.052 1.00 9.58 115 VAL A N 1
ATOM 925 C CA . VAL A 1 115 ? -2.163 10.638 14.501 1.00 10.34 115 VAL A CA 1
ATOM 926 C C . VAL A 1 115 ? -3.384 11.026 15.325 1.00 10.58 115 VAL A C 1
ATOM 927 O O . VAL A 1 115 ? -4.228 10.172 15.663 1.00 10.96 115 VAL A O 1
ATOM 931 N N . GLY A 1 116 ? -3.448 12.311 15.679 1.00 9.30 116 GLY A N 1
ATOM 932 C CA . GLY A 1 116 ? -4.590 12.884 16.390 1.00 10.04 116 GLY A CA 1
ATOM 933 C C . GLY A 1 116 ? -4.843 12.447 17.809 1.00 10.06 116 GLY A C 1
ATOM 934 O O . GLY A 1 116 ? -5.966 12.569 18.318 1.00 12.26 116 GLY A O 1
ATOM 935 N N . ARG A 1 117 ? -3.815 11.958 18.472 1.00 10.15 117 ARG A N 1
ATOM 936 C CA . ARG A 1 117 ? -4.002 11.500 19.832 1.00 11.19 117 ARG A CA 1
ATOM 937 C C . ARG A 1 117 ? -3.442 12.409 20.925 1.00 10.23 117 ARG A C 1
ATOM 938 O O . ARG A 1 117 ? -3.228 11.963 22.057 1.00 10.03 117 ARG A O 1
ATOM 946 N N . MET A 1 118 ? -3.255 13.692 20.608 1.00 9.83 118 MET A N 1
ATOM 947 C CA . MET A 1 118 ? -2.770 14.666 21.589 1.00 9.57 118 MET A CA 1
ATOM 948 C C . MET A 1 118 ? -3.639 14.578 22.869 1.00 9.95 118 MET A C 1
ATOM 949 O O . MET A 1 118 ? -4.865 14.519 22.790 1.00 10.53 118 MET A O 1
ATOM 954 N N . CYS A 1 119 ? -2.972 14.578 24.020 1.00 9.77 119 CYS A N 1
ATOM 955 C CA . CYS A 1 119 ? -3.549 14.481 25.365 1.00 9.99 119 CYS A CA 1
ATOM 956 C C . CYS A 1 119 ? -3.808 13.060 25.847 1.00 10.98 119 CYS A C 1
ATOM 957 O O . CYS A 1 119 ? -3.926 12.834 27.053 1.00 10.85 119 CYS A O 1
ATOM 960 N N . ASP A 1 120 ? -3.918 12.101 24.933 1.00 10.47 120 ASP A N 1
ATOM 961 C CA . ASP A 1 120 ? -4.152 10.727 25.369 1.00 12.27 120 ASP A CA 1
ATOM 962 C C . ASP A 1 120 ? -3.015 10.226 26.270 1.00 11.88 120 ASP A C 1
ATOM 963 O O . ASP A 1 120 ? -1.854 10.430 25.975 1.00 10.81 120 ASP A O 1
ATOM 968 N N . GLU A 1 121 ? -3.350 9.550 27.376 1.00 12.38 121 GLU A N 1
ATOM 969 C CA . GLU A 1 121 ? -2.326 9.074 28.298 1.00 12.80 121 GLU A CA 1
ATOM 970 C C . GLU A 1 121 ? -1.286 8.154 27.703 1.00 11.82 121 GLU A C 1
ATOM 971 O O . GLU A 1 121 ? -0.105 8.192 28.093 1.00 11.83 121 GLU A O 1
ATOM 977 N N . LYS A 1 122 ? -1.721 7.307 26.775 1.00 11.83 122 LYS A N 1
ATOM 978 C CA . LYS A 1 122 ? -0.787 6.395 26.131 1.00 12.68 122 LYS A CA 1
ATOM 979 C C . LYS A 1 122 ? -0.336 6.864 24.750 1.00 12.38 122 LYS A C 1
ATOM 980 O O . LYS A 1 122 ? 0.827 6.686 24.390 1.00 13.21 122 LYS A O 1
ATOM 986 N N . TYR A 1 123 ? -1.236 7.497 24.000 1.00 11.40 123 TYR A N 1
ATOM 987 C CA . TYR A 1 123 ? -0.904 7.854 22.631 1.00 10.24 123 TYR A CA 1
ATOM 988 C C . TYR A 1 123 ? -0.442 9.266 22.338 1.00 9.23 123 TYR A C 1
ATOM 989 O O . TYR A 1 123 ? -0.174 9.599 21.176 1.00 9.57 123 TYR A O 1
ATOM 998 N N . SER A 1 124 ? -0.310 10.093 23.369 1.00 7.83 124 SER A N 1
ATOM 999 C CA . SER A 1 124 ? 0.193 11.446 23.112 1.00 6.95 124 SER A CA 1
ATOM 1000 C C . SER A 1 124 ? 1.728 11.375 23.202 1.00 7.48 124 SER A C 1
ATOM 1001 O O . SER A 1 124 ? 2.356 11.965 24.111 1.00 7.39 124 SER A O 1
ATOM 1004 N N . VAL A 1 125 ? 2.330 10.623 22.269 1.00 7.83 125 VAL A N 1
ATOM 1005 C CA . VAL A 1 125 ? 3.760 10.454 22.255 1.00 7.51 125 VAL A CA 1
ATOM 1006 C C . VAL A 1 125 ? 4.298 10.402 20.848 1.00 7.20 125 VAL A C 1
ATOM 1007 O O . VAL A 1 125 ? 3.552 10.217 19.870 1.00 8.65 125 VAL A O 1
ATOM 1011 N N . ALA A 1 126 ? 5.613 10.581 20.758 1.00 6.46 126 ALA A N 1
ATOM 1012 C CA . ALA A 1 126 ? 6.370 10.496 19.523 1.00 5.76 126 ALA A CA 1
ATOM 1013 C C . ALA A 1 126 ? 7.758 9.968 19.842 1.00 6.48 126 ALA A C 1
ATOM 1014 O O . ALA A 1 126 ? 8.231 10.069 20.979 1.00 6.54 126 ALA A O 1
ATOM 1016 N N . VAL A 1 127 ? 8.395 9.384 18.829 1.00 6.61 127 VAL A N 1
ATOM 1017 C CA . VAL A 1 127 ? 9.799 8.987 18.939 1.00 6.72 127 VAL A CA 1
ATOM 1018 C C . VAL A 1 127 ? 10.477 9.744 17.789 1.00 6.58 127 VAL A C 1
ATOM 1019 O O . VAL A 1 127 ? 9.917 9.884 16.691 1.00 7.20 127 VAL A O 1
ATOM 1023 N N . VAL A 1 128 ? 11.673 10.246 18.078 1.00 6.21 128 VAL A N 1
ATOM 1024 C CA . VAL A 1 128 ? 12.415 11.062 17.129 1.00 6.01 128 VAL A CA 1
ATOM 1025 C C . VAL A 1 128 ? 13.885 10.709 17.147 1.00 5.52 128 VAL A C 1
ATOM 1026 O O . VAL A 1 128 ? 14.507 10.619 18.217 1.00 7.17 128 VAL A O 1
ATOM 1030 N N . LYS A 1 129 ? 14.448 10.526 15.960 1.00 5.49 129 LYS A N 1
ATOM 1031 C CA . LYS A 1 129 ? 15.873 10.272 15.867 1.00 6.64 129 LYS A CA 1
ATOM 1032 C C . LYS A 1 129 ? 16.663 11.602 15.864 1.00 6.58 129 LYS A C 1
ATOM 1033 O O . LYS A 1 129 ? 16.286 12.560 15.168 1.00 7.02 129 LYS A O 1
ATOM 1039 N N . ASP A 1 130 ? 17.766 11.642 16.611 1.00 7.31 130 ASP A N 1
ATOM 1040 C CA . ASP A 1 130 ? 18.649 12.823 16.660 1.00 7.64 130 ASP A CA 1
ATOM 1041 C C . ASP A 1 130 ? 19.482 12.674 15.365 1.00 7.90 130 ASP A C 1
ATOM 1042 O O . ASP A 1 130 ? 20.679 12.365 15.370 1.00 9.21 130 ASP A O 1
ATOM 1047 N N . HIS A 1 131 ? 18.808 12.929 14.245 1.00 8.15 131 HIS A N 1
ATOM 1048 C CA . HIS A 1 131 ? 19.342 12.631 12.927 1.00 8.20 131 HIS A CA 1
ATOM 1049 C C . HIS A 1 131 ? 20.208 13.635 12.220 1.00 8.96 131 HIS A C 1
ATOM 1050 O O . HIS A 1 131 ? 20.548 13.444 11.052 1.00 9.86 131 HIS A O 1
ATOM 1057 N N . SER A 1 132 ? 20.558 14.706 12.922 1.00 8.87 132 SER A N 1
ATOM 1058 C CA . SER A 1 132 ? 21.407 15.739 12.367 1.00 9.49 132 SER A CA 1
ATOM 1059 C C . SER A 1 132 ? 22.149 16.433 13.467 1.00 9.73 132 SER A C 1
ATOM 1060 O O . SER A 1 132 ? 21.646 16.521 14.589 1.00 10.95 132 SER A O 1
ATOM 1063 N N . SER A 1 133 ? 23.346 16.940 13.172 1.00 10.93 133 SER A N 1
ATOM 1064 C CA . SER A 1 133 ? 24.040 17.690 14.193 1.00 12.39 133 SER A CA 1
ATOM 1065 C C . SER A 1 133 ? 23.308 19.040 14.318 1.00 12.61 133 SER A C 1
ATOM 1066 O O . SER A 1 133 ? 23.415 19.705 15.360 1.00 14.26 133 SER A O 1
ATOM 1069 N N . LYS A 1 134 ? 22.550 19.420 13.281 1.00 11.74 134 LYS A N 1
ATOM 1070 C CA . LYS A 1 134 ? 21.819 20.711 13.293 1.00 11.92 134 LYS A CA 1
ATOM 1071 C C . LYS A 1 134 ? 20.555 20.646 14.159 1.00 9.81 134 LYS A C 1
ATOM 1072 O O . LYS A 1 134 ? 19.592 19.916 13.846 1.00 9.49 134 LYS A O 1
ATOM 1078 N N . VAL A 1 135 ? 20.562 21.408 15.249 1.00 9.04 135 VAL A N 1
ATOM 1079 C CA . VAL A 1 135 ? 19.427 21.435 16.151 1.00 9.25 135 VAL A CA 1
ATOM 1080 C C . VAL A 1 135 ? 18.131 21.684 15.403 1.00 8.89 135 VAL A C 1
ATOM 1081 O O . VAL A 1 135 ? 17.117 21.035 15.674 1.00 7.84 135 VAL A O 1
ATOM 1085 N N . PHE A 1 136 ? 18.143 22.639 14.482 1.00 8.21 136 PHE A N 1
ATOM 1086 C CA . PHE A 1 136 ? 16.921 22.935 13.758 1.00 7.59 136 PHE A CA 1
ATOM 1087 C C . PHE A 1 136 ? 16.340 21.723 13.045 1.00 7.69 136 PHE A C 1
ATOM 1088 O O . PHE A 1 136 ? 15.129 21.515 13.064 1.00 7.56 136 PHE A O 1
ATOM 1096 N N . MET A 1 137 ? 17.186 20.931 12.396 1.00 7.90 137 MET A N 1
ATOM 1097 C CA . MET A 1 137 ? 16.657 19.804 11.666 1.00 9.49 137 MET A CA 1
ATOM 1098 C C . MET A 1 137 ? 16.010 18.756 12.565 1.00 8.43 137 MET A C 1
ATOM 1099 O O . MET A 1 137 ? 14.979 18.191 12.189 1.00 9.26 137 MET A O 1
ATOM 1104 N N . VAL A 1 138 ? 16.549 18.533 13.751 1.00 6.87 138 VAL A N 1
ATOM 1105 C CA . VAL A 1 138 ? 15.909 17.581 14.647 1.00 6.68 138 VAL A CA 1
ATOM 1106 C C . VAL A 1 138 ? 14.620 18.204 15.221 1.00 7.17 138 VAL A C 1
ATOM 1107 O O . VAL A 1 138 ? 13.594 17.530 15.374 1.00 6.73 138 VAL A O 1
ATOM 1111 N N . ALA A 1 139 ? 14.636 19.514 15.486 1.00 6.87 139 ALA A N 1
ATOM 1112 C CA . ALA A 1 139 ? 13.455 20.167 16.028 1.00 6.11 139 ALA A CA 1
ATOM 1113 C C . ALA A 1 139 ? 12.327 20.155 14.995 1.00 4.82 139 ALA A C 1
ATOM 1114 O O . ALA A 1 139 ? 11.169 20.093 15.370 1.00 5.29 139 ALA A O 1
ATOM 1116 N N . VAL A 1 140 ? 12.653 20.285 13.711 1.00 5.64 140 VAL A N 1
ATOM 1117 C CA . VAL A 1 140 ? 11.612 20.206 12.682 1.00 6.37 140 VAL A CA 1
ATOM 1118 C C . VAL A 1 140 ? 10.942 18.822 12.780 1.00 6.20 140 VAL A C 1
ATOM 1119 O O . VAL A 1 140 ? 9.728 18.710 12.687 1.00 6.42 140 VAL A O 1
ATOM 1123 N N . THR A 1 141 ? 11.734 17.779 12.958 1.00 5.98 141 THR A N 1
ATOM 1124 C CA . THR A 1 141 ? 11.169 16.428 13.053 1.00 6.12 141 THR A CA 1
ATOM 1125 C C . THR A 1 141 ? 10.314 16.292 14.307 1.00 6.02 141 THR A C 1
ATOM 1126 O O . THR A 1 141 ? 9.234 15.723 14.267 1.00 5.83 141 THR A O 1
ATOM 1130 N N . MET A 1 142 ? 10.748 16.864 15.424 1.00 6.62 142 MET A N 1
ATOM 1131 C CA . MET A 1 142 ? 9.930 16.825 16.634 1.00 6.30 142 MET A CA 1
ATOM 1132 C C . MET A 1 142 ? 8.609 17.548 16.369 1.00 6.54 142 MET A C 1
ATOM 1133 O O . MET A 1 142 ? 7.529 17.115 16.816 1.00 6.34 142 MET A O 1
ATOM 1138 N N . THR A 1 143 ? 8.705 18.674 15.658 1.00 5.84 143 THR A N 1
ATOM 1139 C CA . THR A 1 143 ? 7.488 19.454 15.345 1.00 5.74 143 THR A CA 1
ATOM 1140 C C . THR A 1 143 ? 6.566 18.707 14.353 1.00 6.00 143 THR A C 1
ATOM 1141 O O . THR A 1 143 ? 5.331 18.772 14.463 1.00 6.20 143 THR A O 1
ATOM 1145 N N . HIS A 1 144 ? 7.175 17.964 13.425 1.00 6.32 144 HIS A N 1
ATOM 1146 C CA . HIS A 1 144 ? 6.458 17.142 12.444 1.00 6.36 144 HIS A CA 1
ATOM 1147 C C . HIS A 1 144 ? 5.668 16.057 13.196 1.00 6.08 144 HIS A C 1
ATOM 1148 O O . HIS A 1 144 ? 4.483 15.853 12.935 1.00 6.35 144 HIS A O 1
ATOM 1155 N N . GLU A 1 145 ? 6.309 15.363 14.136 1.00 6.18 145 GLU A N 1
ATOM 1156 C CA . GLU A 1 145 ? 5.609 14.315 14.888 1.00 6.17 145 GLU A CA 1
ATOM 1157 C C . GLU A 1 145 ? 4.536 14.922 15.774 1.00 6.67 145 GLU A C 1
ATOM 1158 O O . GLU A 1 145 ? 3.441 14.367 15.914 1.00 6.96 145 GLU A O 1
ATOM 1164 N N . LEU A 1 146 ? 4.834 16.074 16.375 1.00 6.49 146 LEU A N 1
ATOM 1165 C CA . LEU A 1 146 ? 3.828 16.773 17.163 1.00 7.48 146 LEU A CA 1
ATOM 1166 C C . LEU A 1 146 ? 2.630 17.078 16.247 1.00 7.53 146 LEU A C 1
ATOM 1167 O O . LEU A 1 146 ? 1.463 16.925 16.644 1.00 7.04 146 LEU A O 1
ATOM 1172 N N . GLY A 1 147 ? 2.916 17.511 15.022 1.00 6.84 147 GLY A N 1
ATOM 1173 C CA . GLY A 1 147 ? 1.860 17.845 14.066 1.00 6.64 147 GLY A CA 1
ATOM 1174 C C . GLY A 1 147 ? 0.968 16.651 13.799 1.00 7.15 147 GLY A C 1
ATOM 1175 O O . GLY A 1 147 ? -0.270 16.767 13.771 1.00 6.67 147 GLY A O 1
ATOM 1176 N N . HIS A 1 148 ? 1.562 15.494 13.546 1.00 6.52 148 HIS A N 1
ATOM 1177 C CA . HIS A 1 148 ? 0.746 14.288 13.351 1.00 7.39 148 HIS A CA 1
ATOM 1178 C C . HIS A 1 148 ? -0.137 14.075 14.595 1.00 7.56 148 HIS A C 1
ATOM 1179 O O . HIS A 1 148 ? -1.321 13.758 14.494 1.00 7.32 148 HIS A O 1
ATOM 1186 N N . ASN A 1 149 ? 0.433 14.251 15.779 1.00 6.62 149 ASN A N 1
ATOM 1187 C CA . ASN A 1 149 ? -0.340 14.033 17.010 1.00 6.88 149 ASN A CA 1
ATOM 1188 C C . ASN A 1 149 ? -1.475 15.064 17.154 1.00 7.14 149 ASN A C 1
ATOM 1189 O O . ASN A 1 149 ? -2.443 14.812 17.864 1.00 7.99 149 ASN A O 1
ATOM 1194 N N . LEU A 1 150 ? -1.355 16.200 16.452 1.00 6.55 150 LEU A N 1
ATOM 1195 C CA . LEU A 1 150 ? -2.393 17.244 16.414 1.00 7.56 150 LEU A CA 1
ATOM 1196 C C . LEU A 1 150 ? -3.331 17.062 15.209 1.00 8.13 150 LEU A C 1
ATOM 1197 O O . LEU A 1 150 ? -4.027 17.998 14.792 1.00 9.00 150 LEU A O 1
ATOM 1202 N N . GLY A 1 151 ? -3.330 15.854 14.647 1.00 7.90 151 GLY A N 1
ATOM 1203 C CA . GLY A 1 151 ? -4.256 15.526 13.571 1.00 7.73 151 GLY A CA 1
ATOM 1204 C C . GLY A 1 151 ? -3.830 15.804 12.143 1.00 8.29 151 GLY A C 1
ATOM 1205 O O . GLY A 1 151 ? -4.647 15.692 11.219 1.00 8.08 151 GLY A O 1
ATOM 1206 N N . MET A 1 152 ? -2.557 16.124 11.944 1.00 7.56 152 MET A N 1
ATOM 1207 C CA . MET A 1 152 ? -2.077 16.428 10.625 1.00 8.13 152 MET A CA 1
ATOM 1208 C C . MET A 1 152 ? -1.561 15.202 9.888 1.00 8.15 152 MET A C 1
ATOM 1209 O O . MET A 1 152 ? -0.961 14.297 10.467 1.00 8.14 152 MET A O 1
ATOM 1214 N N . GLU A 1 153 ? -1.844 15.166 8.592 1.00 9.04 153 GLU A N 1
ATOM 1215 C CA . GLU A 1 153 ? -1.297 14.123 7.733 1.00 8.90 153 GLU A CA 1
ATOM 1216 C C . GLU A 1 153 ? -0.212 14.855 6.918 1.00 8.92 153 GLU A C 1
ATOM 1217 O O . GLU A 1 153 ? -0.042 16.081 7.062 1.00 9.43 153 GLU A O 1
ATOM 1223 N N . HIS A 1 154 ? 0.510 14.142 6.059 1.00 8.38 154 HIS A N 1
ATOM 1224 C CA . HIS A 1 154 ? 1.518 14.786 5.230 1.00 7.96 154 HIS A CA 1
ATOM 1225 C C . HIS A 1 154 ? 0.932 15.775 4.240 1.00 8.70 154 HIS A C 1
ATOM 1226 O O . HIS A 1 154 ? -0.226 15.666 3.822 1.00 9.80 154 HIS A O 1
ATOM 1233 N N . ASP A 1 155 ? 1.742 16.744 3.857 1.00 7.64 155 ASP A N 1
ATOM 1234 C CA . ASP A 1 155 ? 1.301 17.718 2.871 1.00 7.67 155 ASP A CA 1
ATOM 1235 C C . ASP A 1 155 ? 1.021 16.986 1.558 1.00 7.37 155 ASP A C 1
ATOM 1236 O O . ASP A 1 155 ? 1.689 16.023 1.209 1.00 8.71 155 ASP A O 1
ATOM 1241 N N . ASP A 1 156 ? 0.043 17.501 0.825 1.00 7.43 156 ASP A N 1
ATOM 1242 C CA . ASP A 1 156 ? -0.363 16.930 -0.466 1.00 7.22 156 ASP A CA 1
ATOM 1243 C C . ASP A 1 156 ? -0.467 18.099 -1.441 1.00 6.90 156 ASP A C 1
ATOM 1244 O O . ASP A 1 156 ? -1.140 19.084 -1.150 1.00 8.07 156 ASP A O 1
ATOM 1249 N N . LYS A 1 157 ? 0.213 17.984 -2.580 1.00 7.33 157 LYS A N 1
ATOM 1250 C CA . LYS A 1 157 ? 0.264 19.051 -3.583 1.00 8.66 157 LYS A CA 1
ATOM 1251 C C . LYS A 1 157 ? -1.080 19.532 -4.127 1.00 8.56 157 LYS A C 1
ATOM 1252 O O . LYS A 1 157 ? -1.230 20.709 -4.493 1.00 9.03 157 LYS A O 1
ATOM 1258 N N . ASP A 1 158 ? -2.057 18.638 -4.193 1.00 8.67 158 ASP A N 1
ATOM 1259 C CA . ASP A 1 158 ? -3.376 19.044 -4.683 1.00 8.29 158 ASP A CA 1
ATOM 1260 C C . ASP A 1 158 ? -4.052 19.920 -3.634 1.00 8.83 158 ASP A C 1
ATOM 1261 O O . ASP A 1 158 ? -4.805 20.828 -3.978 1.00 10.20 158 ASP A O 1
ATOM 1266 N N . LYS A 1 159 ? -3.785 19.651 -2.359 1.00 8.10 159 LYS A N 1
ATOM 1267 C CA . LYS A 1 159 ? -4.412 20.407 -1.275 1.00 8.06 159 LYS A CA 1
ATOM 1268 C C . LYS A 1 159 ? -3.719 21.737 -0.917 1.00 8.57 159 LYS A C 1
ATOM 1269 O O . LYS A 1 159 ? -4.377 22.693 -0.487 1.00 10.13 159 LYS A O 1
ATOM 1275 N N . CYS A 1 160 ? -2.400 21.789 -1.059 1.00 8.01 160 CYS A N 1
ATOM 1276 C CA . CYS A 1 160 ? -1.647 23.014 -0.753 1.00 8.58 160 CYS A CA 1
ATOM 1277 C C . CYS A 1 160 ? -0.338 22.971 -1.527 1.00 9.05 160 CYS A C 1
ATOM 1278 O O . CYS A 1 160 ? 0.173 21.900 -1.845 1.00 8.77 160 CYS A O 1
ATOM 1281 N N . LYS A 1 161 ? 0.220 24.138 -1.788 1.00 9.14 161 LYS A N 1
ATOM 1282 C CA . LYS A 1 161 ? 1.420 24.194 -2.614 1.00 10.14 161 LYS A CA 1
ATOM 1283 C C . LYS A 1 161 ? 2.787 24.065 -1.970 1.00 11.32 161 LYS A C 1
ATOM 1284 O O . LYS A 1 161 ? 3.743 23.764 -2.655 1.00 11.50 161 LYS A O 1
ATOM 1290 N N . CYS A 1 162 ? 2.881 24.227 -0.660 1.00 10.48 162 CYS A N 1
ATOM 1291 C CA . CYS A 1 162 ? 4.189 24.139 -0.026 1.00 10.69 162 CYS A CA 1
ATOM 1292 C C . CYS A 1 162 ? 4.811 22.770 -0.179 1.00 11.37 162 CYS A C 1
ATOM 1293 O O . CYS A 1 162 ? 4.161 21.774 0.173 1.00 11.80 162 CYS A O 1
ATOM 1296 N N . ASP A 1 163 ? 6.057 22.764 -0.678 1.00 12.77 163 ASP A N 1
ATOM 1297 C CA . ASP A 1 163 ? 6.860 21.569 -0.956 1.00 14.78 163 ASP A CA 1
ATOM 1298 C C . ASP A 1 163 ? 7.890 21.218 0.105 1.00 13.84 163 ASP A C 1
ATOM 1299 O O . ASP A 1 163 ? 8.412 20.088 0.113 1.00 13.92 163 ASP A O 1
ATOM 1304 N N . THR A 1 164 ? 8.209 22.178 0.967 1.00 12.09 164 THR A N 1
ATOM 1305 C CA . THR A 1 164 ? 9.260 21.957 1.958 1.00 12.33 164 THR A CA 1
ATOM 1306 C C . THR A 1 164 ? 8.822 22.313 3.365 1.00 11.25 164 THR A C 1
ATOM 1307 O O . THR A 1 164 ? 9.668 22.585 4.231 1.00 10.34 164 THR A O 1
ATOM 1311 N N . CYS A 1 165 ? 7.513 22.321 3.593 1.00 8.79 165 CYS A N 1
ATOM 1312 C CA . CYS A 1 165 ? 6.988 22.670 4.906 1.00 7.66 165 CYS A CA 1
ATOM 1313 C C . CYS A 1 165 ? 7.168 21.542 5.938 1.00 6.76 165 CYS A C 1
ATOM 1314 O O . CYS A 1 165 ? 7.600 20.434 5.601 1.00 7.92 165 CYS A O 1
ATOM 1317 N N . ILE A 1 166 ? 6.828 21.830 7.195 1.00 6.40 166 ILE A N 1
ATOM 1318 C CA . ILE A 1 166 ? 7.057 20.896 8.284 1.00 6.59 166 ILE A CA 1
ATOM 1319 C C . ILE A 1 166 ? 6.494 19.518 8.048 1.00 6.14 166 ILE A C 1
ATOM 1320 O O . ILE A 1 166 ? 7.169 18.519 8.307 1.00 6.62 166 ILE A O 1
ATOM 1325 N N . MET A 1 167 ? 5.281 19.467 7.496 1.00 6.11 167 MET A N 1
ATOM 1326 C CA . MET A 1 167 ? 4.643 18.161 7.270 1.00 7.24 167 MET A CA 1
ATOM 1327 C C . MET A 1 167 ? 4.903 17.513 5.908 1.00 8.00 167 MET A C 1
ATOM 1328 O O . MET A 1 167 ? 4.134 16.649 5.443 1.00 7.62 167 MET A O 1
ATOM 1333 N N . SER A 1 168 ? 5.996 17.900 5.267 1.00 8.19 168 SER A N 1
ATOM 1334 C CA . SER A 1 168 ? 6.351 17.229 4.023 1.00 10.58 168 SER A CA 1
ATOM 1335 C C . SER A 1 168 ? 6.574 15.755 4.391 1.00 11.00 168 SER A C 1
ATOM 1336 O O . SER A 1 168 ? 7.067 15.444 5.472 1.00 10.22 168 SER A O 1
ATOM 1339 N N . ALA A 1 169 ? 6.234 14.839 3.492 1.00 12.25 169 ALA A N 1
ATOM 1340 C CA . ALA A 1 169 ? 6.397 13.419 3.785 1.00 14.51 169 ALA A CA 1
ATOM 1341 C C . ALA A 1 169 ? 7.827 13.033 4.160 1.00 17.13 169 ALA A C 1
ATOM 1342 O O . ALA A 1 169 ? 8.043 12.157 5.009 1.00 18.17 169 ALA A O 1
ATOM 1344 N N . VAL A 1 170 ? 8.791 13.678 3.513 1.00 18.92 170 VAL A N 1
ATOM 1345 C CA . VAL A 1 170 ? 10.213 13.422 3.778 1.00 21.77 170 VAL A CA 1
ATOM 1346 C C . VAL A 1 170 ? 10.932 14.753 3.999 1.00 22.00 170 VAL A C 1
ATOM 1347 O O . VAL A 1 170 ? 10.576 15.766 3.415 1.00 21.26 170 VAL A O 1
ATOM 1351 N N . ILE A 1 171 ? 11.954 14.741 4.844 1.00 23.23 171 ILE A N 1
ATOM 1352 C CA . ILE A 1 171 ? 12.702 15.947 5.144 1.00 25.27 171 ILE A CA 1
ATOM 1353 C C . ILE A 1 171 ? 13.745 16.185 4.047 1.00 26.20 171 ILE A C 1
ATOM 1354 O O . ILE A 1 171 ? 14.048 15.282 3.268 1.00 26.42 171 ILE A O 1
ATOM 1359 N N . SER A 1 172 ? 14.276 17.400 3.977 1.00 27.47 172 SER A N 1
ATOM 1360 C CA . SER A 1 172 ? 15.313 17.727 3.001 1.00 28.70 172 SER A CA 1
ATOM 1361 C C . SER A 1 172 ? 16.058 18.958 3.480 1.00 29.20 172 SER A C 1
ATOM 1362 O O . SER A 1 172 ? 15.581 19.672 4.352 1.00 27.97 172 SER A O 1
ATOM 1365 N N . ASP A 1 173 ? 17.228 19.204 2.898 1.00 30.09 173 ASP A N 1
ATOM 1366 C CA . ASP A 1 173 ? 18.050 20.348 3.274 1.00 30.19 173 ASP A CA 1
ATOM 1367 C C . ASP A 1 173 ? 17.343 21.700 3.139 1.00 28.92 173 ASP A C 1
ATOM 1368 O O . ASP A 1 173 ? 17.629 22.619 3.904 1.00 29.06 173 ASP A O 1
ATOM 1373 N N . LYS A 1 174 ? 16.420 21.835 2.186 1.00 26.76 174 LYS A N 1
ATOM 1374 C CA . LYS A 1 174 ? 15.733 23.116 2.032 1.00 24.03 174 LYS A CA 1
ATOM 1375 C C . LYS A 1 174 ? 14.520 23.246 2.949 1.00 21.29 174 LYS A C 1
ATOM 1376 O O . LYS A 1 174 ? 13.672 24.109 2.755 1.00 19.23 174 LYS A O 1
ATOM 1382 N N . GLN A 1 175 ? 14.457 22.374 3.946 1.00 17.32 175 GLN A N 1
ATOM 1383 C CA . GLN A 1 175 ? 13.364 22.379 4.925 1.00 14.55 175 GLN A CA 1
ATOM 1384 C C . GLN A 1 175 ? 13.016 23.786 5.416 1.00 13.26 175 GLN A C 1
ATOM 1385 O O . GLN A 1 175 ? 13.885 24.539 5.857 1.00 13.73 175 GLN A O 1
ATOM 1391 N N . SER A 1 176 ? 11.730 24.105 5.392 1.00 11.28 176 SER A N 1
ATOM 1392 C CA . SER A 1 176 ? 11.222 25.397 5.844 1.00 9.75 176 SER A CA 1
ATOM 1393 C C . SER A 1 176 ? 10.723 25.242 7.282 1.00 9.44 176 SER A C 1
ATOM 1394 O O . SER A 1 176 ? 10.368 24.148 7.692 1.00 9.49 176 SER A O 1
ATOM 1397 N N . LYS A 1 177 ? 10.699 26.333 8.040 1.00 8.74 177 LYS A N 1
ATOM 1398 C CA . LYS A 1 177 ? 10.187 26.275 9.403 1.00 8.83 177 LYS A CA 1
ATOM 1399 C C . LYS A 1 177 ? 8.669 26.511 9.431 1.00 8.60 177 LYS A C 1
ATOM 1400 O O . LYS A 1 177 ? 8.077 26.583 10.493 1.00 7.82 177 LYS A O 1
ATOM 1406 N N . LEU A 1 178 ? 8.033 26.609 8.263 1.00 7.73 178 LEU A N 1
ATOM 1407 C CA . LEU A 1 178 ? 6.593 26.867 8.213 1.00 8.47 178 LEU A CA 1
ATOM 1408 C C . LEU A 1 178 ? 5.681 25.658 8.075 1.00 7.59 178 LEU A C 1
ATOM 1409 O O . LEU A 1 178 ? 6.063 24.649 7.459 1.00 8.05 178 LEU A O 1
ATOM 1414 N N . PHE A 1 179 ? 4.487 25.779 8.651 1.00 7.08 179 PHE A N 1
ATOM 1415 C CA . PHE A 1 179 ? 3.448 24.773 8.432 1.00 7.51 179 PHE A CA 1
ATOM 1416 C C . PHE A 1 179 ? 2.708 25.226 7.153 1.00 7.54 179 PHE A C 1
ATOM 1417 O O . PHE A 1 179 ? 2.447 26.430 6.945 1.00 8.38 179 PHE A O 1
ATOM 1425 N N . SER A 1 180 ? 2.365 24.259 6.314 1.00 7.35 180 SER A N 1
ATOM 1426 C CA . SER A 1 180 ? 1.634 24.521 5.074 1.00 7.60 180 SER A CA 1
ATOM 1427 C C . SER A 1 180 ? 0.153 24.834 5.374 1.00 7.77 180 SER A C 1
ATOM 1428 O O . SER A 1 180 ? -0.323 24.679 6.509 1.00 7.81 180 SER A O 1
ATOM 1431 N N . ASP A 1 181 ? -0.595 25.255 4.346 1.00 7.94 181 ASP A N 1
ATOM 1432 C CA . ASP A 1 181 ? -2.028 25.456 4.534 1.00 8.66 181 ASP A CA 1
ATOM 1433 C C . ASP A 1 181 ? -2.705 24.085 4.746 1.00 8.27 181 ASP A C 1
ATOM 1434 O O . ASP A 1 181 ? -3.742 24.014 5.399 1.00 8.21 181 ASP A O 1
ATOM 1439 N N . CYS A 1 182 ? -2.115 22.998 4.228 1.00 7.50 182 CYS A N 1
ATOM 1440 C CA . CYS A 1 182 ? -2.685 21.662 4.449 1.00 7.34 182 CYS A CA 1
ATOM 1441 C C . CYS A 1 182 ? -2.676 21.422 5.950 1.00 7.13 182 CYS A C 1
ATOM 1442 O O . CYS A 1 182 ? -3.660 20.977 6.520 1.00 6.57 182 CYS A O 1
ATOM 1445 N N . SER A 1 183 ? -1.541 21.713 6.574 1.00 6.71 183 SER A N 1
ATOM 1446 C CA . SER A 1 183 ? -1.366 21.498 8.014 1.00 6.32 183 SER A CA 1
ATOM 1447 C C . SER A 1 183 ? -2.268 22.365 8.856 1.00 6.60 183 SER A C 1
ATOM 1448 O O . SER A 1 183 ? -2.865 21.892 9.817 1.00 6.67 183 SER A O 1
ATOM 1451 N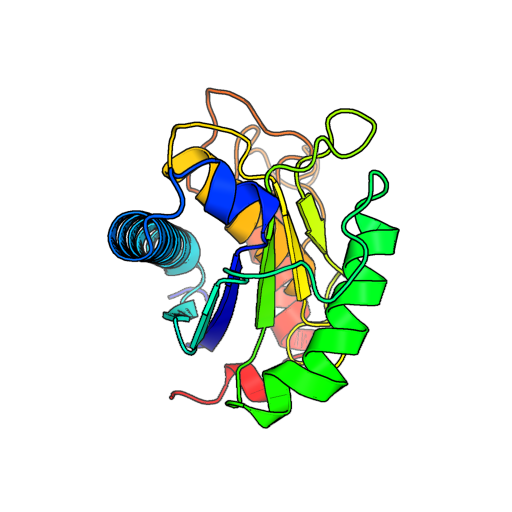 N . LYS A 1 184 ? -2.367 23.643 8.502 1.00 7.62 184 LYS A N 1
ATOM 1452 C CA . LYS A 1 184 ? -3.239 24.536 9.252 1.00 7.52 184 LYS A CA 1
ATOM 1453 C C . LYS A 1 184 ? -4.695 24.076 9.120 1.00 7.55 184 LYS A C 1
ATOM 1454 O O . LYS A 1 184 ? -5.438 24.062 10.115 1.00 8.35 184 LYS A O 1
ATOM 1460 N N . ASP A 1 185 ? -5.093 23.644 7.920 1.00 8.26 185 ASP A N 1
ATOM 1461 C CA . ASP A 1 185 ? -6.455 23.150 7.748 1.00 9.17 185 ASP A CA 1
ATOM 1462 C C . ASP A 1 185 ? -6.683 21.866 8.586 1.00 8.64 185 ASP A C 1
ATOM 1463 O O . ASP A 1 185 ? -7.739 21.700 9.168 1.00 9.17 185 ASP A O 1
ATOM 1468 N N . TYR A 1 186 ? -5.704 20.956 8.651 1.00 8.24 186 TYR A N 1
ATOM 1469 C CA . TYR A 1 186 ? -5.856 19.751 9.491 1.00 7.45 186 TYR A CA 1
ATOM 1470 C C . TYR A 1 186 ? -5.987 20.146 10.953 1.00 7.56 186 TYR A C 1
ATOM 1471 O O . TYR A 1 186 ? -6.761 19.539 11.700 1.00 7.69 186 TYR A O 1
ATOM 1480 N N . TYR A 1 187 ? -5.237 21.172 11.367 1.00 7.36 187 TYR A N 1
ATOM 1481 C CA . TYR A 1 187 ? -5.306 21.600 12.768 1.00 8.49 187 TYR A CA 1
ATOM 1482 C C . TYR A 1 187 ?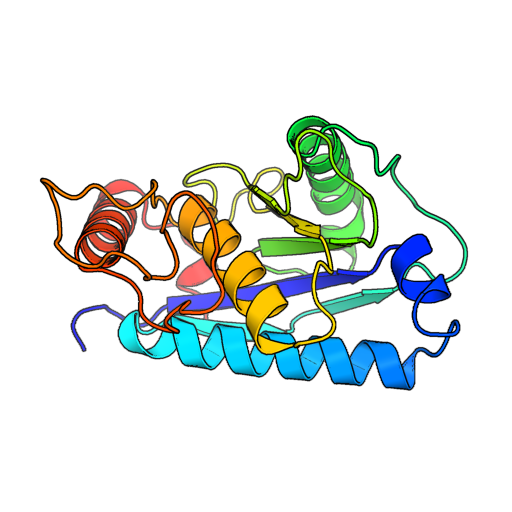 -6.695 22.185 13.057 1.00 9.16 187 TYR A C 1
ATOM 1483 O O . TYR A 1 187 ? -7.275 21.946 14.113 1.00 9.23 187 TYR A O 1
ATOM 1492 N N . GLN A 1 188 ? -7.243 22.937 12.110 1.00 9.51 188 GLN A N 1
ATOM 1493 C CA . GLN A 1 188 ? -8.591 23.482 12.315 1.00 10.64 188 GLN A CA 1
ATOM 1494 C C . GLN A 1 188 ? -9.597 22.325 12.495 1.00 10.44 188 GLN A C 1
ATOM 1495 O O . GLN A 1 188 ? -10.462 22.372 13.379 1.00 11.14 188 GLN A O 1
ATOM 1501 N N . THR A 1 189 ? -9.483 21.293 11.662 1.00 10.06 189 THR A N 1
ATOM 1502 C CA . THR A 1 189 ? -10.371 20.128 11.745 1.00 10.45 189 THR A CA 1
ATOM 1503 C C . THR A 1 189 ? -10.219 19.456 13.110 1.00 10.52 189 THR A C 1
ATOM 1504 O O . THR A 1 189 ? -11.207 19.072 13.742 1.00 10.95 189 THR A O 1
ATOM 1508 N N . PHE A 1 190 ? -8.978 19.342 13.584 1.00 10.30 190 PHE A N 1
ATOM 1509 C CA . PHE A 1 190 ? -8.718 18.733 14.892 1.00 10.93 190 PHE A CA 1
ATOM 1510 C C . PHE A 1 190 ? -9.342 19.559 16.027 1.00 11.37 190 PHE A C 1
ATOM 1511 O O . PHE A 1 190 ? -9.952 19.017 16.960 1.00 11.06 190 PHE A O 1
ATOM 1519 N N . LEU A 1 191 ? -9.205 20.875 15.960 1.00 12.37 191 LEU A N 1
ATOM 1520 C CA . LEU A 1 191 ? -9.785 21.702 17.025 1.00 13.49 191 LEU A CA 1
ATOM 1521 C C . LEU A 1 191 ? -11.313 21.660 16.978 1.00 14.40 191 LEU A C 1
ATOM 1522 O O . LEU A 1 191 ? -11.975 21.748 18.014 1.00 15.55 191 LEU A O 1
ATOM 1527 N N . THR A 1 192 ? -11.871 21.493 15.788 1.00 14.94 192 THR A N 1
ATOM 1528 C CA . THR A 1 192 ? -13.328 21.435 15.652 1.00 16.48 192 THR A CA 1
ATOM 1529 C C . THR A 1 192 ? -13.889 20.069 16.056 1.00 17.42 192 THR A C 1
ATOM 1530 O O . THR A 1 192 ? -14.873 19.985 16.804 1.00 18.38 192 THR A O 1
ATOM 1534 N N . ASN A 1 193 ? -13.251 18.995 15.607 1.00 17.06 193 ASN A N 1
ATOM 1535 C CA . ASN A 1 193 ? -13.774 17.668 15.897 1.00 17.89 193 ASN A CA 1
ATOM 1536 C C . ASN A 1 193 ? -13.300 16.975 17.155 1.00 18.18 193 ASN A C 1
ATOM 1537 O O . ASN A 1 193 ? -14.016 16.135 17.706 1.00 18.73 193 ASN A O 1
ATOM 1542 N N . ASP A 1 194 ? -12.088 17.287 17.596 1.00 17.28 194 ASP A N 1
ATOM 1543 C CA . ASP A 1 194 ? -11.522 16.621 18.761 1.00 16.91 194 ASP A CA 1
ATOM 1544 C C . ASP A 1 194 ? -11.442 17.586 19.932 1.00 16.73 194 ASP A C 1
ATOM 1545 O O . ASP A 1 194 ? -11.990 17.312 20.994 1.00 17.40 194 ASP A O 1
ATOM 1550 N N . ASN A 1 195 ? -10.745 18.699 19.747 1.00 15.79 195 ASN A N 1
ATOM 1551 C CA . ASN A 1 195 ? -10.620 19.719 20.776 1.00 15.79 195 ASN A CA 1
ATOM 1552 C C . ASN A 1 195 ? -10.276 19.146 22.165 1.00 15.46 195 ASN A C 1
ATOM 1553 O O . ASN A 1 195 ? -11.010 19.379 23.141 1.00 15.22 195 ASN A O 1
ATOM 1558 N N . PRO A 1 196 ? -9.143 18.430 22.279 1.00 15.14 196 PRO A N 1
ATOM 1559 C CA . PRO A 1 196 ? -8.737 17.835 23.557 1.00 14.74 196 PRO A CA 1
ATOM 1560 C C . PRO A 1 196 ? -8.542 18.868 24.657 1.00 14.72 196 PRO A C 1
ATOM 1561 O O . PRO A 1 196 ? -7.956 19.919 24.457 1.00 14.07 196 PRO A O 1
ATOM 1565 N N . GLN A 1 197 ? -9.020 18.529 25.842 1.00 15.14 197 GLN A N 1
ATOM 1566 C CA . GLN A 1 197 ? -8.975 19.450 26.955 1.00 16.22 197 GLN A CA 1
ATOM 1567 C C . GLN A 1 197 ? -7.617 19.847 27.515 1.00 14.54 197 GLN A C 1
ATOM 1568 O O . GLN A 1 197 ? -7.438 20.988 27.926 1.00 13.51 197 GLN A O 1
ATOM 1574 N N . CYS A 1 198 ? -6.657 18.932 27.524 1.00 13.58 198 CYS A N 1
ATOM 1575 C CA . CYS A 1 198 ? -5.376 19.259 28.144 1.00 12.71 198 CYS A CA 1
ATOM 1576 C C . CYS A 1 198 ? -4.625 20.425 27.527 1.00 12.79 198 CYS A C 1
ATOM 1577 O O . CYS A 1 198 ? -3.883 21.114 28.234 1.00 13.35 198 CYS A O 1
ATOM 1580 N N . ILE A 1 199 ? -4.838 20.681 26.240 1.00 11.89 199 ILE A N 1
ATOM 1581 C CA . ILE A 1 199 ? -4.129 21.782 25.593 1.00 12.25 199 ILE A CA 1
ATOM 1582 C C . ILE A 1 199 ? -4.869 23.112 25.718 1.00 12.70 199 ILE A C 1
ATOM 1583 O O . ILE A 1 199 ? -4.427 24.143 25.213 1.00 11.23 199 ILE A O 1
ATOM 1588 N N . LEU A 1 200 ? -5.996 23.078 26.422 1.00 14.15 200 LEU A N 1
ATOM 1589 C CA . LEU A 1 200 ? -6.765 24.291 26.676 1.00 16.97 200 LEU A CA 1
ATOM 1590 C C . LEU A 1 200 ? -6.227 24.863 27.984 1.00 18.60 200 LEU A C 1
ATOM 1591 O O . LEU A 1 200 ? -6.370 26.039 28.252 1.00 20.07 200 LEU A O 1
ATOM 1596 N N . ASN A 1 201 ? -5.579 24.009 28.767 1.00 20.01 201 ASN A N 1
ATOM 1597 C CA . ASN A 1 201 ? -5.030 24.372 30.077 1.00 21.23 201 ASN A CA 1
ATOM 1598 C C . ASN A 1 201 ? -3.638 25.034 30.085 1.00 20.86 201 ASN A C 1
ATOM 1599 O O . ASN A 1 201 ? -2.643 24.381 29.794 1.00 20.94 201 ASN A O 1
ATOM 1604 N N . ALA A 1 202 ? -3.559 26.317 30.417 1.00 20.13 202 ALA A N 1
ATOM 1605 C CA . ALA A 1 202 ? -2.253 26.967 30.512 1.00 18.99 202 ALA A CA 1
ATOM 1606 C C . ALA A 1 202 ? -1.551 26.405 31.763 1.00 18.12 202 ALA A C 1
ATOM 1607 O O . ALA A 1 202 ? -2.188 26.033 32.737 1.00 18.53 202 ALA A O 1
ATOM 1609 N N . PRO A 1 203 ? -0.223 26.343 31.748 1.00 17.05 203 PRO A N 1
ATOM 1610 C CA . PRO A 1 203 ? 0.488 25.810 32.917 1.00 17.32 203 PRO A CA 1
ATOM 1611 C C . PRO A 1 203 ? 0.168 26.568 34.228 1.00 17.88 203 PRO A C 1
ATOM 1612 O O . PRO A 1 203 ? -0.193 27.762 34.176 1.00 17.37 203 PRO A O 1
#

GO terms:
  GO:0005576 extracellular region (C, EXP)

Foldseek 3Di:
DVEDAWEFAEEEEEFQQNCVVQVVDPVVVVVLVVVLQVLLQVLCVVVNYHYHHNYYHYHSDHGPFDCDQAFVVNLQRVLVCQLVPVCVVDNGWAYEYEYQYCHPPNDFKAAAAQQTRPSRRRYMYGYPPDPDSNVRSLRVSLRNLRNLQAAADDCVVWPDCQESRHVDHDPVHDSYDTVSSSVRNVVSCVPPVDDVGRDDD

InterPro domains:
  IPR001590 Peptidase M12B, ADAM/reprolysin [PF01421] (197-392)
  IPR001590 Peptidase M12B, ADAM/reprolysin [PS50215] (197-392)
  IPR001762 Disintegrin domain [PF00200] (409-476)
  IPR001762 Disintegrin domain [PR00289] (437-456)
  IPR001762 Disintegrin domain [PR00289] (465-477)
  IPR001762 Disintegrin domain [PS50214] (400-481)
  IPR001762 Disintegrin domain [SM00050] (409-480)
  IPR002870 Peptidase M12B, propeptide [PF01562] (32-109)
  IPR018358 Disintegrin, conserved site [PS00427] (437-456)
  IPR024079 Metallopeptidase, catalytic domain superfamily [G3DSA:3.40.390.10] (191-392)
  IPR034027 Reprolysin domain, adamalysin-type [cd04269] (197-390)
  IPR036436 Disintegrin domain superfamily [G3DSA:4.10.70.10] (411-479)
  IPR036436 Disintegrin domain superfamily [SSF57552] (409-477)

B-factor: mean 15.49, std 9.21, range [1.0, 47.79]

Nearest PDB structures (foldseek):
  1kuk-assembly1_A  TM=1.003E+00  e=2.465E-46  Protobothrops mucrosqua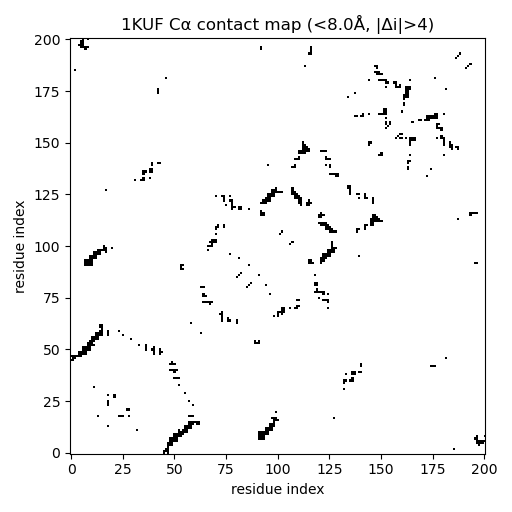matus
  1kug-assembly1_A  TM=1.002E+00  e=2.996E-45  Protobothrops mucrosquamatus
  1wni-assembly1_A  TM=9.909E-01  e=6.679E-34  Protobothrops flavoviridis
  4j4m-assembly2_B  TM=9.857E-01  e=2.563E-33  Protobothrops mucrosquamatus
  1yp1-assembly1_A  TM=9.825E-01  e=2.147E-28  Deinagkistrodon acutus

Solvent-accessible surface area: 9224 Å² total; per-residue (Å²): 165,121,3,69,76,21,54,0,24,0,0,0,0,0,3,54,37,0,34,81,90,30,82,56,54,96,117,92,0,89,125,23,0,94,87,0,13,74,34,1,56,50,3,0,145,48,0,24,5,37,10,58,45,17,35,37,40,20,3,47,138,130,55,103,22,91,22,60,54,67,3,54,61,0,0,16,68,0,0,32,29,2,55,159,52,2,25,146,131,109,114,6,6,0,0,1,0,0,1,58,33,108,2,46,215,129,44,40,12,81,4,37,71,14,102,6,32,47,102,48,65,0,0,0,0,0,37,2,46,26,100,136,20,63,25,0,0,2,5,0,0,22,6,2,0,20,0,0,16,0,80,74,26,62,104,141,116,12,160,41,90,26,4,2,0,24,62,116,45,43,141,138,20,28,95,97,11,3,72,1,0,53,55,48,0,70,73,13,15,99,116,74,63,14,112,28,0,67,72,57,131

Secondary structure (DSSP, 8-state):
--S--EEEEEEEEE-HHHHHHTTT-HHHHHHHHHHHHHHHHHHHGGGTEEEEEEEEEE-SS--SS---S-HHHHHHHHHHHIIIIIHHHS--SEEEEEE----GGG--EEE-TT-TT-TTTSEEEEE---S-HHHHHHHHHHHHHHHTT-----TTT---SSSTT-SS--TT--SPPPHHHHHHHHHHHHHT--GGGG---

Radius of gyration: 15.68 Å; Cα contacts (8 Å, |Δi|>4): 409; chains: 1; bounding box: 43×36×42 Å

CATH classification: 3.40.390.10

Organism: Protobothrops mucrosquamatus (NCBI:txid103944)

Sequence (201 aa):
QRFPQRYIELAIVVDHGMYTKYSSNFKKIRKRVHQMVSNINEMCRPLNIAITLALLDVWSEKDFITVQADAPTTAGLFGDWRERVLLKKKNHDHAQLLTDTNFARNTIGWAYVGRMCDEKYSVAVVKDHSSKVFMVAVTMTHELGHNLGMEHDDKDKCKCDTCIMSAVISDKQSKLFSDCSKDYYQTFLTNDNPQCILNAP